Protein AF-A0A955TC88-F1 (afdb_monomer_lite)

Secondary structure (DSSP, 8-state):
-HHHHHHHHHHHHHHHHHHHH-GGGGGGHHHHHHHHHHHHTTS-HHHHHHHHHHHIIIIIHHHHHHHHHTTT--SS-TTHHHHHHHHH-SS--S-PPP----SS-GGGTT-HHHHHHHHHHHHHHHHHHHH-HHHHHHHHHHHHHHHTS---EETTEEPP--THHHHHHHHHHHHHHHHHHHHHHHHHHHHHH--GGGTTSHHHHHHHHHHHHHHHHHHH--S-HHHHHHHHHHHHHHHHHTTTTTHHHHTT--

Foldseek 3Di:
DVVLLVVLLVLLQVLLVLCQVDVLCVVVSVVVLVLVCVVCVPPPVSSPVSNCVNNCVRLVVVQVCCCVVQVHDRHPFLCLLVFLLVLAPPPRPVDDPPPPDDPDDPVVRRHPVSNVVSVVSNVVSVVCCVVPVPVRVVSLVVLLVCLLQDQCFDPNHHPPPDPVVVVVSVVSNVLVVVLVVVVVVVVVVCVVVVDPVSCSPPLNVLSVSLVVLSSCDSRSGDRCSVVSSVSSVVSSVVNVVVPVVPPVVVVVPD

Sequence (254 aa):
SRWRVAMGSLTGFLLAFLELLRPFVLPLLPLLLLYTIFQWRHLPRRALISFGFVFLLLSGGWHLKVFALHQGQVLWSNYTGFNLSRAWLPEADRTLPPIKKPDGLWNRANNRETYSKSLELREQVVEEVLSQPTRSIQRALQRIRLFASPQVTAYFKPAPDHWIVPVYVFAVRLLLFMMLARIVFLIPRFWKCKRFKIFLGEKSFLLILTSILFLVLAVGEAREEFRLILTVLPLFIALIEFDQVGWNRWNRKT

Structure (mmCIF, N/CA/C/O backbone):
data_AF-A0A955TC88-F1
#
_entry.id   AF-A0A955TC88-F1
#
loop_
_atom_site.group_PDB
_atom_site.id
_atom_site.type_symbol
_atom_site.label_atom_id
_atom_site.label_alt_id
_atom_site.label_comp_id
_atom_site.label_asym_id
_atom_site.label_entity_id
_atom_site.label_seq_id
_atom_site.pdbx_PDB_ins_code
_atom_site.Cartn_x
_atom_site.Cartn_y
_atom_site.Cartn_z
_atom_site.occupancy
_atom_site.B_iso_or_equiv
_atom_site.auth_seq_id
_atom_site.auth_comp_id
_atom_site.auth_asym_id
_atom_site.auth_atom_id
_atom_site.pdbx_PDB_model_num
ATOM 1 N N . SER A 1 1 ? -25.442 -5.895 21.546 1.00 84.56 1 SER A N 1
ATOM 2 C CA . SER A 1 1 ? -26.527 -5.227 20.802 1.00 84.56 1 SER A CA 1
ATOM 3 C C . SER A 1 1 ? -26.426 -5.578 19.323 1.00 84.56 1 SER A C 1
ATOM 5 O O . SER A 1 1 ? -25.319 -5.841 18.857 1.00 84.56 1 SER A O 1
ATOM 7 N N . ARG A 1 2 ? -27.553 -5.587 18.591 1.00 93.31 2 ARG A N 1
ATOM 8 C CA . ARG A 1 2 ? -27.593 -5.808 17.127 1.00 93.31 2 ARG A CA 1
ATOM 9 C C . ARG A 1 2 ? -26.695 -4.819 16.371 1.00 93.31 2 ARG A C 1
ATOM 11 O O . ARG A 1 2 ? -25.961 -5.221 15.480 1.00 93.31 2 ARG A O 1
ATOM 18 N N . TRP A 1 3 ? -26.648 -3.570 16.837 1.00 94.75 3 TRP A N 1
ATOM 19 C CA . TRP A 1 3 ? -25.776 -2.523 16.298 1.00 94.75 3 TRP A CA 1
ATOM 20 C C . TRP A 1 3 ? -24.290 -2.909 16.246 1.00 94.75 3 TRP A C 1
ATOM 22 O O . TRP A 1 3 ? -23.645 -2.737 15.222 1.00 94.75 3 TRP A O 1
ATOM 32 N N . ARG A 1 4 ? -23.738 -3.502 17.316 1.00 92.56 4 ARG A N 1
ATOM 33 C CA . ARG A 1 4 ? -22.318 -3.909 17.336 1.00 92.56 4 ARG A CA 1
ATOM 34 C C . ARG A 1 4 ? -22.003 -5.002 16.310 1.00 92.56 4 ARG A C 1
ATOM 36 O O . ARG A 1 4 ? -20.900 -5.036 15.785 1.00 92.56 4 ARG A O 1
ATOM 43 N N . VAL A 1 5 ? -22.960 -5.888 16.038 1.00 94.62 5 VAL A N 1
ATOM 44 C CA . VAL A 1 5 ? -22.818 -6.929 15.009 1.00 94.62 5 VAL A CA 1
ATOM 45 C C . VAL A 1 5 ? -22.833 -6.298 13.618 1.00 94.62 5 VAL A C 1
ATOM 47 O O . VAL A 1 5 ? -21.942 -6.584 12.827 1.00 94.62 5 VAL A O 1
ATOM 50 N N . ALA A 1 6 ? -23.770 -5.377 13.362 1.00 96.00 6 ALA A N 1
ATOM 51 C CA . ALA A 1 6 ? -23.831 -4.621 12.109 1.00 96.00 6 ALA A CA 1
ATOM 52 C C . ALA A 1 6 ? -22.543 -3.821 11.852 1.00 96.00 6 ALA A C 1
ATOM 54 O O . ALA A 1 6 ? -21.997 -3.878 10.753 1.00 96.00 6 ALA A O 1
ATOM 55 N N . MET A 1 7 ? -22.004 -3.161 12.883 1.00 94.19 7 MET A N 1
ATOM 56 C CA . MET A 1 7 ? -20.702 -2.496 12.801 1.00 94.19 7 MET A CA 1
ATOM 57 C C . MET A 1 7 ? -19.585 -3.479 12.450 1.00 94.19 7 MET A C 1
ATOM 59 O O . MET A 1 7 ? -18.742 -3.148 11.629 1.00 94.19 7 MET A O 1
ATOM 63 N N . GLY A 1 8 ? -19.583 -4.689 13.023 1.00 94.75 8 GLY A N 1
ATOM 64 C CA . GLY A 1 8 ? -18.612 -5.730 12.669 1.00 94.75 8 GLY A CA 1
ATOM 65 C C . GLY A 1 8 ? -18.661 -6.099 11.198 1.00 94.75 8 GLY A C 1
ATOM 66 O O . GLY A 1 8 ? -17.629 -6.072 10.531 1.00 94.75 8 GLY A O 1
ATOM 67 N N . SER A 1 9 ? -19.859 -6.354 10.674 1.00 97.00 9 SER A N 1
ATOM 68 C CA . SER A 1 9 ? -20.051 -6.606 9.243 1.00 97.00 9 SER A CA 1
ATOM 69 C C . SER A 1 9 ? -19.562 -5.445 8.381 1.00 97.00 9 SER A C 1
ATOM 71 O O . SER A 1 9 ? -18.847 -5.676 7.411 1.00 97.00 9 SER A O 1
ATOM 73 N N . LEU A 1 10 ? -19.902 -4.204 8.744 1.00 96.56 10 LEU A N 1
ATOM 74 C CA . LEU A 1 10 ? -19.480 -3.015 8.005 1.00 96.56 10 LEU A CA 1
ATOM 75 C C . LEU A 1 10 ? -17.956 -2.855 8.016 1.00 96.56 10 LEU A C 1
ATOM 77 O O . LEU A 1 10 ? -17.363 -2.620 6.971 1.00 96.56 10 LEU A O 1
ATOM 81 N N . THR A 1 11 ? -17.300 -3.024 9.166 1.00 94.06 11 THR A N 1
ATOM 82 C CA . THR A 1 11 ? -15.835 -2.970 9.261 1.00 94.06 11 THR A CA 1
ATOM 83 C C . THR A 1 11 ? -15.178 -4.077 8.434 1.00 94.06 11 THR A C 1
ATOM 85 O O . THR A 1 11 ? -14.191 -3.812 7.752 1.00 94.06 11 THR A O 1
ATOM 88 N N . GLY A 1 12 ? -15.737 -5.292 8.439 1.00 95.94 12 GLY A N 1
ATOM 89 C CA . GLY A 1 12 ? -15.239 -6.408 7.628 1.00 95.94 12 GLY A CA 1
ATOM 90 C C . GLY A 1 12 ? -15.379 -6.132 6.132 1.00 95.94 12 GLY A C 1
ATOM 91 O O . GLY A 1 12 ? -14.431 -6.337 5.377 1.00 95.94 12 GLY A O 1
ATOM 92 N N . PHE A 1 13 ? -16.527 -5.584 5.725 1.00 96.81 13 PHE A N 1
ATOM 93 C CA . PHE A 1 13 ? -16.783 -5.136 4.359 1.00 96.81 13 PHE A CA 1
ATOM 94 C C . PHE A 1 13 ? -15.801 -4.044 3.928 1.00 96.81 13 PHE A C 1
ATOM 96 O O . PHE A 1 13 ? -15.167 -4.178 2.889 1.00 96.81 13 PHE A O 1
ATOM 103 N N . LEU A 1 14 ? -15.635 -2.988 4.731 1.00 93.81 14 LEU A N 1
ATOM 104 C CA . LEU A 1 14 ? -14.746 -1.869 4.412 1.00 93.81 14 LEU A CA 1
ATOM 105 C C . LEU A 1 14 ? -13.282 -2.306 4.317 1.00 93.81 14 LEU A C 1
ATOM 107 O O . LEU A 1 14 ? -12.577 -1.844 3.426 1.00 93.81 14 LEU A O 1
ATOM 111 N N . LEU A 1 15 ? -12.828 -3.204 5.197 1.00 93.06 15 LEU A N 1
ATOM 112 C CA . LEU A 1 15 ? -11.466 -3.731 5.139 1.00 93.06 15 LEU A CA 1
ATOM 113 C C . LEU A 1 15 ? -11.247 -4.602 3.895 1.00 93.06 15 LEU A C 1
ATOM 115 O O . LEU A 1 15 ? -10.236 -4.432 3.218 1.00 93.06 15 LEU A O 1
ATOM 119 N N . ALA A 1 16 ? -12.194 -5.488 3.568 1.00 94.62 16 ALA A N 1
ATOM 120 C CA . ALA A 1 16 ? -12.131 -6.281 2.341 1.00 94.62 16 ALA A CA 1
ATOM 121 C C . ALA A 1 16 ? -12.166 -5.382 1.098 1.00 94.62 16 ALA A C 1
ATOM 123 O O . ALA A 1 16 ? -11.383 -5.566 0.178 1.00 94.62 16 ALA A O 1
ATOM 124 N N . PHE A 1 17 ? -13.025 -4.364 1.084 1.00 92.94 17 PHE A N 1
ATOM 125 C CA . PHE A 1 17 ? -13.115 -3.419 -0.023 1.00 92.94 17 PHE A CA 1
ATOM 126 C C . PHE A 1 17 ? -11.825 -2.607 -0.188 1.00 92.94 17 PHE A C 1
ATOM 128 O O . PHE A 1 17 ? -11.329 -2.466 -1.302 1.00 92.94 17 PHE A O 1
ATOM 135 N N . LEU A 1 18 ? -11.239 -2.121 0.911 1.00 88.38 18 LEU A N 1
ATOM 136 C CA . LEU A 1 18 ? -9.955 -1.420 0.898 1.00 88.38 18 LEU A CA 1
ATOM 137 C C . LEU A 1 18 ? -8.834 -2.297 0.322 1.00 88.38 18 LEU A C 1
ATOM 139 O O . LEU A 1 18 ? -8.043 -1.815 -0.487 1.00 88.38 18 LEU A O 1
ATOM 143 N N . GLU A 1 19 ? -8.780 -3.566 0.728 1.00 90.69 19 GLU A N 1
ATOM 144 C CA . GLU A 1 19 ? -7.811 -4.541 0.223 1.00 90.69 19 GLU A CA 1
ATOM 145 C C . GLU A 1 19 ? -8.004 -4.801 -1.277 1.00 90.69 19 GLU A C 1
ATOM 147 O O . GLU A 1 19 ? -7.084 -4.592 -2.067 1.00 90.69 19 GLU A O 1
ATOM 152 N N . LEU A 1 20 ? -9.229 -5.123 -1.689 1.00 89.06 20 LEU A N 1
ATOM 153 C CA . LEU A 1 20 ? -9.555 -5.444 -3.076 1.00 89.06 20 LEU A CA 1
ATOM 154 C C . LEU A 1 20 ? -9.382 -4.257 -4.036 1.00 89.06 20 LEU A C 1
ATOM 156 O O . LEU A 1 20 ? -9.085 -4.455 -5.212 1.00 89.06 20 LEU A O 1
ATOM 160 N N . LEU A 1 21 ? -9.532 -3.016 -3.563 1.00 83.31 21 LEU A N 1
ATOM 161 C CA . LEU A 1 21 ? -9.301 -1.829 -4.389 1.00 83.31 21 LEU A CA 1
ATOM 162 C C . LEU A 1 21 ? -7.822 -1.617 -4.733 1.00 83.31 21 LEU A C 1
ATOM 164 O O . LEU A 1 21 ? -7.524 -0.991 -5.758 1.00 83.31 21 LEU A O 1
ATOM 168 N N . ARG A 1 22 ? -6.888 -2.058 -3.875 1.00 76.12 22 ARG A N 1
ATOM 169 C CA . ARG A 1 22 ? -5.456 -1.782 -4.042 1.00 76.12 22 ARG A CA 1
ATOM 170 C C . ARG A 1 22 ? -4.582 -2.950 -3.570 1.00 76.12 22 ARG A C 1
ATOM 172 O O . ARG A 1 22 ? -4.469 -3.173 -2.367 1.00 76.12 22 ARG A O 1
ATOM 179 N N . PRO A 1 23 ? -3.794 -3.573 -4.470 1.00 75.94 23 PRO A N 1
ATOM 180 C CA . PRO A 1 23 ? -2.948 -4.719 -4.121 1.00 75.94 23 PRO A CA 1
ATOM 181 C C . PRO A 1 23 ? -1.887 -4.411 -3.048 1.00 75.94 23 PRO A C 1
ATOM 183 O O . PRO A 1 23 ? -1.407 -5.316 -2.375 1.00 75.94 23 PRO A O 1
ATOM 186 N N . PHE A 1 24 ? -1.537 -3.137 -2.841 1.00 78.38 24 PHE A N 1
ATOM 187 C CA . PHE A 1 24 ? -0.568 -2.696 -1.828 1.00 78.38 24 PHE A CA 1
ATOM 188 C C . PHE A 1 24 ? -1.091 -2.749 -0.387 1.00 78.38 24 PHE A C 1
ATOM 190 O O . PHE A 1 24 ? -0.309 -2.612 0.551 1.00 78.38 24 PHE A O 1
ATOM 197 N N . VAL A 1 25 ? -2.399 -2.933 -0.192 1.00 84.25 25 VAL A N 1
ATOM 198 C CA . VAL A 1 25 ? -2.989 -3.124 1.140 1.00 84.25 25 VAL A CA 1
ATOM 199 C C . VAL A 1 25 ? -2.776 -4.558 1.622 1.00 84.25 25 VAL A C 1
ATOM 201 O O . VAL A 1 25 ? -2.684 -4.780 2.827 1.00 84.25 25 VAL A O 1
ATOM 204 N N . LEU A 1 26 ? -2.611 -5.522 0.708 1.00 87.25 26 LEU A N 1
ATOM 205 C CA . LEU A 1 26 ? -2.450 -6.932 1.058 1.00 87.25 26 LEU A CA 1
ATOM 206 C C . LEU A 1 26 ? -1.256 -7.186 2.008 1.00 87.25 26 LEU A C 1
ATOM 208 O O . LEU A 1 26 ? -1.460 -7.849 3.025 1.00 87.25 26 LEU A O 1
ATOM 212 N N . PRO A 1 27 ? -0.048 -6.613 1.802 1.00 85.38 27 PRO A N 1
ATOM 213 C CA . PRO A 1 27 ? 1.047 -6.730 2.773 1.00 85.38 27 PRO A CA 1
ATOM 214 C C . PRO A 1 27 ? 0.755 -6.097 4.145 1.00 85.38 27 PRO A C 1
ATOM 216 O O . PRO A 1 27 ? 1.351 -6.491 5.144 1.00 85.38 27 PRO A O 1
ATOM 219 N N . LEU A 1 28 ? -0.151 -5.116 4.212 1.00 88.19 28 LEU A N 1
ATOM 220 C CA . LEU A 1 28 ? -0.543 -4.439 5.457 1.00 88.19 28 LEU A CA 1
ATOM 221 C C . LEU A 1 28 ? -1.691 -5.149 6.177 1.00 88.19 28 LEU A C 1
ATOM 223 O O . LEU A 1 28 ? -1.941 -4.886 7.356 1.00 88.19 28 LEU A O 1
ATOM 227 N N . LEU A 1 29 ? -2.380 -6.057 5.488 1.00 91.62 29 LEU A N 1
ATOM 228 C CA . LEU A 1 29 ? -3.560 -6.738 5.988 1.00 91.62 29 LEU A CA 1
ATOM 229 C C . LEU A 1 29 ? -3.327 -7.457 7.330 1.00 91.62 29 LEU A C 1
ATOM 231 O O . LEU A 1 29 ? -4.167 -7.282 8.214 1.00 91.62 29 LEU A O 1
ATOM 235 N N . PRO A 1 30 ? -2.210 -8.179 7.574 1.00 91.56 30 PRO A N 1
ATOM 236 C CA . PRO A 1 30 ? -1.975 -8.803 8.877 1.00 91.56 30 PRO A CA 1
ATOM 237 C C . PRO A 1 30 ? -1.969 -7.788 10.026 1.00 91.56 30 PRO A C 1
ATOM 239 O O . PRO A 1 30 ? -2.570 -8.027 11.072 1.00 91.56 30 PRO A O 1
ATOM 242 N N . LEU A 1 31 ? -1.353 -6.619 9.821 1.00 90.06 31 LEU A N 1
ATOM 243 C CA . LEU A 1 31 ? -1.309 -5.554 10.824 1.00 90.06 31 LEU A CA 1
ATOM 244 C C . LEU A 1 31 ? -2.697 -4.946 11.055 1.00 90.06 31 LEU A C 1
ATOM 246 O O . LEU A 1 31 ? -3.082 -4.725 12.202 1.00 90.06 31 LEU A O 1
ATOM 250 N N . LEU A 1 32 ? -3.466 -4.717 9.986 1.00 91.75 32 LEU A N 1
ATOM 251 C CA . LEU A 1 32 ? -4.836 -4.199 10.061 1.00 91.75 32 LEU A CA 1
ATOM 252 C C . LEU A 1 32 ? -5.782 -5.166 10.781 1.00 91.75 32 LEU A C 1
ATOM 254 O O . LEU A 1 32 ? -6.576 -4.741 11.624 1.00 91.75 32 LEU A O 1
ATOM 258 N N . LEU A 1 33 ? -5.672 -6.465 10.492 1.00 93.31 33 LEU A N 1
ATOM 259 C CA . LEU A 1 33 ? -6.449 -7.514 11.149 1.00 93.31 33 LEU A CA 1
ATOM 260 C C . LEU A 1 33 ? -6.103 -7.601 12.636 1.00 93.31 33 LEU A C 1
ATOM 262 O O . LEU A 1 33 ? -7.004 -7.531 13.473 1.00 93.31 33 LEU A O 1
ATOM 266 N N . LEU A 1 34 ? -4.813 -7.687 12.979 1.00 91.69 34 LEU A N 1
ATOM 267 C CA . LEU A 1 34 ? -4.361 -7.742 14.372 1.00 91.69 34 LEU A CA 1
ATOM 268 C C . LEU A 1 34 ? -4.796 -6.505 15.156 1.00 91.69 34 LEU A C 1
ATOM 270 O O . LEU A 1 34 ? -5.289 -6.629 16.277 1.00 91.69 34 LEU A O 1
ATOM 274 N N . TYR A 1 35 ? -4.663 -5.321 14.559 1.00 90.19 35 TYR A N 1
ATOM 275 C CA . TYR A 1 35 ? -5.111 -4.079 15.169 1.00 90.19 35 TYR A CA 1
ATOM 276 C C . TYR A 1 35 ? -6.625 -4.073 15.401 1.00 90.19 35 TYR A C 1
ATOM 278 O O . TYR A 1 35 ? -7.072 -3.776 16.509 1.00 90.19 35 TYR A O 1
ATOM 286 N N . THR A 1 36 ? -7.414 -4.468 14.398 1.00 91.12 36 THR A N 1
ATOM 287 C CA . THR A 1 36 ? -8.878 -4.531 14.511 1.00 91.12 36 THR A CA 1
ATOM 288 C C . THR A 1 36 ? -9.295 -5.501 15.613 1.00 91.12 36 THR A C 1
ATOM 290 O O . THR A 1 36 ? -10.059 -5.126 16.500 1.00 91.12 36 THR A O 1
ATOM 293 N N . ILE A 1 37 ? -8.734 -6.715 15.625 1.00 92.06 37 ILE A N 1
ATOM 294 C CA . ILE A 1 37 ? -9.001 -7.730 16.655 1.00 92.06 37 ILE A CA 1
ATOM 295 C C . ILE A 1 37 ? -8.613 -7.207 18.042 1.00 92.06 37 ILE A C 1
ATOM 297 O O . ILE A 1 37 ? -9.386 -7.347 18.990 1.00 92.06 37 ILE A O 1
ATOM 301 N N . PHE A 1 38 ? -7.447 -6.569 18.170 1.00 90.50 38 PHE A N 1
ATOM 302 C CA . PHE A 1 38 ? -6.982 -6.005 19.434 1.00 90.50 38 PHE A CA 1
ATOM 303 C C . PHE A 1 38 ? -7.917 -4.909 19.957 1.00 90.50 38 PHE A C 1
ATOM 305 O O . PHE A 1 38 ? -8.299 -4.949 21.127 1.00 90.50 38 PHE A O 1
ATOM 312 N N . GLN A 1 39 ? -8.334 -3.966 19.106 1.00 88.38 39 GLN A N 1
ATOM 313 C CA . GLN A 1 39 ? -9.269 -2.905 19.500 1.00 88.38 39 GLN A CA 1
ATOM 314 C C . GLN A 1 39 ? -10.649 -3.465 19.860 1.00 88.38 39 GLN A C 1
ATOM 316 O O . GLN A 1 39 ? -11.318 -2.984 20.775 1.00 88.38 39 GLN A O 1
ATOM 321 N N . TRP A 1 40 ? -11.069 -4.525 19.175 1.00 90.88 40 TRP A N 1
ATOM 322 C CA . TRP A 1 40 ? -12.400 -5.103 19.323 1.00 90.88 40 TRP A CA 1
ATOM 323 C C . TRP A 1 40 ? -12.465 -6.244 20.340 1.00 90.88 40 TRP A C 1
ATOM 325 O O . TRP A 1 40 ? -13.539 -6.804 20.556 1.00 90.88 40 TRP A O 1
ATOM 335 N N . ARG A 1 41 ? -11.366 -6.560 21.036 1.00 89.38 41 ARG A N 1
ATOM 336 C CA . ARG A 1 41 ? -11.298 -7.661 22.016 1.00 89.38 41 ARG A CA 1
ATOM 337 C C . ARG A 1 41 ? -12.306 -7.547 23.168 1.00 89.38 41 ARG A C 1
ATOM 339 O O . ARG A 1 41 ? -12.631 -8.545 23.799 1.00 89.38 41 ARG A O 1
ATOM 346 N N . HIS A 1 42 ? -12.789 -6.335 23.451 1.00 90.69 42 HIS A N 1
ATOM 347 C CA . HIS A 1 42 ? -13.785 -6.056 24.494 1.00 90.69 42 HIS A CA 1
ATOM 348 C C . HIS A 1 42 ? -15.234 -6.070 23.974 1.00 90.69 42 HIS A C 1
ATOM 350 O O . HIS A 1 42 ? -16.182 -5.919 24.749 1.00 90.69 42 HIS A O 1
ATOM 356 N N . LEU A 1 43 ? -15.433 -6.210 22.662 1.00 91.81 43 LEU A N 1
ATOM 357 C CA . LEU A 1 43 ? -16.756 -6.283 22.057 1.00 91.81 43 LEU A CA 1
ATOM 358 C C . LEU A 1 43 ? -17.327 -7.707 22.149 1.00 91.81 43 LEU A C 1
ATOM 360 O O . LEU A 1 43 ? -16.595 -8.675 22.352 1.00 91.81 43 LEU A O 1
ATOM 364 N N . PRO A 1 44 ? -18.655 -7.872 21.999 1.00 93.38 44 PRO A N 1
ATOM 365 C CA . PRO A 1 44 ? -19.268 -9.193 22.006 1.00 93.38 44 PRO A CA 1
ATOM 366 C C . PRO A 1 44 ? -18.678 -10.072 20.900 1.00 93.38 44 PRO A C 1
ATOM 368 O O . PRO A 1 44 ? -18.574 -9.620 19.760 1.00 93.38 44 PRO A O 1
ATOM 371 N N . ARG A 1 45 ? -18.399 -11.351 21.196 1.00 95.25 45 ARG A N 1
ATOM 372 C CA . ARG A 1 45 ? -17.846 -12.323 20.226 1.00 95.25 45 ARG A CA 1
ATOM 373 C C . ARG A 1 45 ? -18.600 -12.346 18.894 1.00 95.25 45 ARG A C 1
ATOM 375 O O . ARG A 1 45 ? -17.981 -12.442 17.845 1.00 95.25 45 ARG A O 1
ATOM 382 N N . ARG A 1 46 ? -19.928 -12.175 18.922 1.00 96.19 46 ARG A N 1
ATOM 383 C CA . ARG A 1 46 ? -20.769 -12.101 17.713 1.00 96.19 46 ARG A CA 1
ATOM 384 C C . ARG A 1 46 ? -20.344 -10.989 16.745 1.00 96.19 46 ARG A C 1
ATOM 386 O O . ARG A 1 46 ? -20.441 -11.189 15.546 1.00 96.19 46 ARG A O 1
ATOM 393 N N . ALA A 1 47 ? -19.869 -9.844 17.241 1.00 95.38 47 ALA A N 1
ATOM 394 C CA . ALA A 1 47 ? -19.387 -8.754 16.392 1.00 95.38 47 ALA A CA 1
ATOM 395 C C . ALA A 1 47 ? -18.068 -9.115 15.693 1.00 95.38 47 ALA A C 1
ATOM 397 O O . ALA A 1 47 ? -17.939 -8.887 14.496 1.00 95.38 47 ALA A O 1
ATOM 398 N N . LEU A 1 48 ? -17.133 -9.741 16.420 1.00 95.44 48 LEU A N 1
ATOM 399 C CA . LEU A 1 48 ? -15.875 -10.252 15.860 1.00 95.44 48 LEU A CA 1
ATOM 400 C C . LEU A 1 48 ? -16.115 -11.364 14.829 1.00 95.44 48 LEU A C 1
ATOM 402 O O . LEU A 1 48 ? -15.486 -11.362 13.777 1.00 95.44 48 LEU A O 1
ATOM 406 N N . ILE A 1 49 ? -17.052 -12.278 15.104 1.00 96.31 49 ILE A N 1
ATOM 407 C CA . ILE A 1 49 ? -17.452 -13.330 14.158 1.00 96.31 49 ILE A CA 1
ATOM 408 C C . ILE A 1 49 ? -18.056 -12.705 12.898 1.00 96.31 49 ILE A C 1
ATOM 410 O O . ILE A 1 49 ? -17.675 -13.088 11.802 1.00 96.31 49 ILE A O 1
ATOM 414 N N . SER A 1 50 ? -18.947 -11.718 13.039 1.00 97.12 50 SER A N 1
ATOM 415 C CA . SER A 1 50 ? -19.549 -11.011 11.899 1.00 97.12 50 SER A CA 1
ATOM 416 C C . SER A 1 50 ? -18.500 -10.306 11.038 1.00 97.12 50 SER A C 1
ATOM 418 O O . SER A 1 50 ? -18.522 -10.424 9.816 1.00 97.12 50 SER A O 1
ATOM 420 N N . PHE A 1 51 ? -17.551 -9.621 11.683 1.00 96.81 51 PHE A N 1
ATOM 421 C CA . PHE A 1 51 ? -16.393 -9.011 11.031 1.00 96.81 51 PHE A CA 1
ATOM 422 C C . PHE A 1 51 ? -15.579 -10.039 10.241 1.00 96.81 51 PHE A C 1
ATOM 424 O O . PHE A 1 51 ? -15.378 -9.867 9.040 1.00 96.81 51 PHE A O 1
ATOM 431 N N . GLY A 1 52 ? -15.156 -11.121 10.902 1.00 96.62 52 GLY A N 1
ATOM 432 C CA . GLY A 1 52 ? -14.347 -12.166 10.284 1.00 96.62 52 GLY A CA 1
ATOM 433 C C . GLY A 1 52 ? -15.081 -12.864 9.143 1.00 96.62 52 GLY A C 1
ATOM 434 O O . GLY A 1 52 ? -14.497 -13.071 8.088 1.00 96.62 52 GLY A O 1
ATOM 435 N N . PHE A 1 53 ? -16.370 -13.159 9.315 1.00 97.75 53 PHE A N 1
ATOM 436 C CA . PHE A 1 53 ? -17.199 -13.789 8.291 1.00 97.75 53 PHE A CA 1
ATOM 437 C C . PHE A 1 53 ? -17.294 -12.932 7.026 1.00 97.75 53 PHE A C 1
ATOM 439 O O . PHE A 1 53 ? -16.984 -13.424 5.946 1.00 97.75 53 PHE A O 1
ATOM 446 N N . VAL A 1 54 ? -17.661 -11.649 7.145 1.00 97.75 54 VAL A N 1
ATOM 447 C CA . VAL A 1 54 ? -17.772 -10.760 5.976 1.00 97.75 54 VAL A CA 1
ATOM 448 C C . VAL A 1 54 ? -16.413 -10.558 5.306 1.00 97.75 54 VAL A C 1
ATOM 450 O O . VAL A 1 54 ? -16.321 -10.628 4.082 1.00 97.75 54 VAL A O 1
ATOM 453 N N . PHE A 1 55 ? -15.355 -10.354 6.094 1.00 97.38 55 PHE A N 1
ATOM 454 C CA . PHE A 1 55 ? -14.006 -10.186 5.561 1.00 97.38 55 PHE A CA 1
ATOM 455 C C . PHE A 1 55 ? -13.531 -11.430 4.789 1.00 97.38 55 PHE A C 1
ATOM 457 O O . PHE A 1 55 ? -13.105 -11.319 3.639 1.00 97.38 55 PHE A O 1
ATOM 464 N N . LEU A 1 56 ? -13.648 -12.620 5.390 1.00 97.12 56 LEU A N 1
ATOM 465 C CA . LEU A 1 56 ? -13.231 -13.884 4.776 1.00 97.12 56 LEU A CA 1
ATOM 466 C C . LEU A 1 56 ? -14.083 -14.245 3.557 1.00 97.12 56 LEU A C 1
ATOM 468 O O . LEU A 1 56 ? -13.545 -14.749 2.576 1.00 97.12 56 LEU A O 1
ATOM 472 N N . LEU A 1 57 ? -15.389 -13.970 3.591 1.00 97.69 57 LEU A N 1
ATOM 473 C CA . LEU A 1 57 ? -16.273 -14.220 2.455 1.00 97.69 57 LEU A CA 1
ATOM 474 C C . LEU A 1 57 ? -15.859 -13.392 1.233 1.00 97.69 57 LEU A C 1
ATOM 476 O O . LEU A 1 57 ? -15.789 -13.925 0.130 1.00 97.69 57 LEU A O 1
ATOM 480 N N . LEU A 1 58 ? -15.578 -12.101 1.431 1.00 96.38 58 LEU A N 1
ATOM 481 C CA . LEU A 1 58 ? -15.275 -11.179 0.338 1.00 96.38 58 LEU A CA 1
ATOM 482 C C . LEU A 1 58 ? -13.812 -11.264 -0.104 1.00 96.38 58 LEU A C 1
ATOM 484 O O . LEU A 1 58 ? -13.544 -11.631 -1.245 1.00 96.38 58 LEU A O 1
ATOM 488 N N . SER A 1 59 ? -12.869 -10.955 0.789 1.00 95.12 59 SER A N 1
ATOM 489 C CA . SER A 1 59 ? -11.436 -10.965 0.467 1.00 95.12 59 SER A CA 1
ATOM 490 C C . SER A 1 59 ? -10.939 -12.402 0.297 1.00 95.12 59 SER A C 1
ATOM 492 O O . SER A 1 59 ? -10.390 -12.754 -0.745 1.00 95.12 59 SER A O 1
ATOM 494 N N . GLY A 1 60 ? -11.229 -13.282 1.261 1.00 94.69 60 GLY A N 1
ATOM 495 C CA . GLY A 1 60 ? -10.827 -14.691 1.187 1.00 94.69 60 GLY A CA 1
ATOM 496 C C . GLY A 1 60 ? -11.465 -15.432 0.009 1.00 94.69 60 GLY A C 1
ATOM 497 O O . GLY A 1 60 ? -10.761 -16.121 -0.723 1.00 94.69 60 GLY A O 1
ATOM 498 N N . GLY A 1 61 ? -12.766 -15.243 -0.233 1.00 95.50 61 GLY A N 1
ATOM 499 C CA . GLY A 1 61 ? -13.457 -15.827 -1.386 1.00 95.50 61 GLY A CA 1
ATOM 500 C C . GLY A 1 61 ? -12.897 -15.337 -2.723 1.00 95.50 61 GLY A C 1
ATOM 501 O O . GLY A 1 61 ? -12.700 -16.137 -3.640 1.00 95.50 61 GLY A O 1
ATOM 502 N N . TRP A 1 62 ? -12.568 -14.046 -2.827 1.00 92.62 62 TRP A N 1
ATOM 503 C CA . TRP A 1 62 ? -11.923 -13.502 -4.018 1.00 92.62 62 TRP A CA 1
ATOM 504 C C . TRP A 1 62 ? -10.523 -14.081 -4.236 1.00 92.62 62 TRP A C 1
ATOM 506 O O . TRP A 1 62 ? -10.246 -14.591 -5.319 1.00 92.62 62 TRP A O 1
ATOM 516 N N . HIS A 1 63 ? -9.653 -14.065 -3.223 1.00 92.06 63 HIS A N 1
ATOM 517 C CA . HIS A 1 63 ? -8.308 -14.628 -3.352 1.00 92.06 63 HIS A CA 1
ATOM 518 C C . HIS A 1 63 ? -8.331 -16.131 -3.610 1.00 92.06 63 HIS A C 1
ATOM 520 O O . HIS A 1 63 ? -7.535 -16.603 -4.412 1.00 92.06 63 HIS A O 1
ATOM 526 N N . LEU A 1 64 ? -9.261 -16.879 -3.009 1.00 93.56 64 LEU A N 1
ATOM 527 C CA . LEU A 1 64 ? -9.440 -18.302 -3.293 1.00 93.56 64 LEU A CA 1
ATOM 528 C C . LEU A 1 64 ? -9.845 -18.526 -4.753 1.00 93.56 64 LEU A C 1
ATOM 530 O O . LEU A 1 64 ? -9.281 -19.392 -5.417 1.00 93.56 64 LEU A O 1
ATOM 534 N N . LYS A 1 65 ? -10.779 -17.719 -5.273 1.00 91.19 65 LYS A N 1
ATOM 535 C CA . LYS A 1 65 ? -11.155 -17.744 -6.691 1.00 91.19 65 LYS A CA 1
ATOM 536 C C . LYS A 1 65 ? -9.948 -17.448 -7.580 1.00 91.19 65 LYS A C 1
ATOM 538 O O . LYS A 1 65 ? -9.724 -18.182 -8.536 1.00 91.19 65 LYS A O 1
ATOM 543 N N . VAL A 1 66 ? -9.187 -16.389 -7.295 1.00 87.06 66 VAL A N 1
ATOM 544 C CA . VAL A 1 66 ? -8.010 -16.025 -8.100 1.00 87.06 66 VAL A CA 1
ATOM 545 C C . VAL A 1 66 ? -6.967 -17.138 -8.042 1.00 87.06 66 VAL A C 1
ATOM 547 O O . VAL A 1 66 ? -6.480 -17.565 -9.082 1.00 87.06 66 VAL A O 1
ATOM 550 N N . PHE A 1 67 ? -6.701 -17.680 -6.858 1.00 88.62 67 PHE A N 1
ATOM 551 C CA . PHE A 1 67 ? -5.761 -18.774 -6.664 1.00 88.62 67 PHE A CA 1
ATOM 552 C C . PHE A 1 67 ? -6.169 -20.017 -7.464 1.00 88.62 67 PHE A C 1
ATOM 554 O O . PHE A 1 67 ? -5.351 -20.584 -8.187 1.00 88.62 67 PHE A O 1
ATOM 561 N N . ALA A 1 68 ? -7.444 -20.407 -7.391 1.00 89.75 68 ALA A N 1
ATOM 562 C CA . ALA A 1 68 ? -7.966 -21.579 -8.085 1.00 89.75 68 ALA A CA 1
ATOM 563 C C . ALA A 1 68 ? -8.025 -21.397 -9.612 1.00 89.75 68 ALA A C 1
ATOM 565 O O . ALA A 1 68 ? -7.688 -22.317 -10.353 1.00 89.75 68 ALA A O 1
ATOM 566 N N . LEU A 1 69 ? -8.441 -20.221 -10.095 1.00 85.31 69 LEU A N 1
ATOM 567 C CA . LEU A 1 69 ? -8.665 -19.971 -11.526 1.00 85.31 69 LEU A CA 1
ATOM 568 C C . LEU A 1 69 ? -7.430 -19.439 -12.267 1.00 85.31 69 LEU A C 1
ATOM 570 O O . LEU A 1 69 ? -7.378 -19.519 -13.493 1.00 85.31 69 LEU A O 1
ATOM 574 N N . HIS A 1 70 ? -6.434 -18.911 -11.551 1.00 79.56 70 HIS A N 1
ATOM 575 C CA . HIS A 1 70 ? -5.241 -18.281 -12.126 1.00 79.56 70 HIS A CA 1
ATOM 576 C C . HIS A 1 70 ? -3.939 -18.891 -11.582 1.00 79.56 70 HIS A C 1
ATOM 578 O O . HIS A 1 70 ? -2.972 -18.184 -11.318 1.00 79.56 70 HIS A O 1
ATOM 584 N N . GLN A 1 71 ? -3.899 -20.222 -11.449 1.00 77.94 71 GLN A N 1
ATOM 585 C CA . GLN A 1 71 ? -2.666 -20.998 -11.217 1.00 77.94 71 GLN A CA 1
ATOM 586 C C . GLN A 1 71 ? -1.881 -20.578 -9.961 1.00 77.94 71 GLN A C 1
ATOM 588 O O . GLN A 1 71 ? -0.661 -20.435 -9.990 1.00 77.94 71 GLN A O 1
ATOM 593 N N . GLY A 1 72 ? -2.578 -20.375 -8.844 1.00 77.88 72 GLY A N 1
ATOM 594 C CA . GLY A 1 72 ? -1.954 -20.014 -7.572 1.00 77.88 72 GLY A CA 1
ATOM 595 C C . GLY A 1 72 ? -1.675 -18.517 -7.399 1.00 77.88 72 GLY A C 1
ATOM 596 O O . GLY A 1 72 ? -1.037 -18.110 -6.427 1.00 77.88 72 GLY A O 1
ATOM 597 N N . GLN A 1 73 ? -2.152 -17.678 -8.320 1.00 80.62 73 GLN A N 1
ATOM 598 C CA . GLN A 1 73 ? -2.061 -16.227 -8.210 1.00 80.62 73 GLN A CA 1
ATOM 599 C C . GLN A 1 73 ? -2.850 -15.717 -6.990 1.00 80.62 73 GLN A C 1
ATOM 601 O O . GLN A 1 73 ? -3.981 -16.123 -6.739 1.00 80.62 73 GLN A O 1
ATOM 606 N N . VAL A 1 74 ? -2.252 -14.799 -6.227 1.00 81.75 74 VAL A N 1
ATOM 607 C CA . VAL A 1 74 ? -2.893 -14.182 -5.048 1.00 81.75 74 VAL A CA 1
ATOM 608 C C . VAL A 1 74 ? -3.341 -12.748 -5.342 1.00 81.75 74 VAL A C 1
ATOM 610 O O . VAL A 1 74 ? -4.360 -12.297 -4.832 1.00 81.75 74 VAL A O 1
ATOM 613 N N . LEU A 1 75 ? -2.605 -12.022 -6.183 1.00 82.75 75 LEU A N 1
ATOM 614 C CA . LEU A 1 75 ? -2.901 -10.630 -6.534 1.00 82.75 75 LEU A CA 1
ATOM 615 C C . LEU A 1 75 ? -3.856 -10.539 -7.726 1.00 82.75 75 LEU A C 1
ATOM 617 O O . LEU A 1 75 ? -4.007 -11.484 -8.483 1.00 82.75 75 LEU A O 1
ATOM 621 N N . TRP A 1 76 ? -4.472 -9.380 -7.946 1.00 77.44 76 TRP A N 1
ATOM 622 C CA . TRP A 1 76 ? -5.393 -9.177 -9.074 1.00 77.44 76 TRP A CA 1
ATOM 623 C C . TRP A 1 76 ? -4.731 -9.296 -10.453 1.00 77.44 76 TRP A C 1
ATOM 625 O O . TRP A 1 76 ? -5.404 -9.643 -11.424 1.00 77.44 76 TRP A O 1
ATOM 635 N N . SER A 1 77 ? -3.431 -8.999 -10.546 1.00 78.94 77 SER A N 1
ATOM 636 C CA . SER A 1 77 ? -2.683 -9.032 -11.801 1.00 78.94 77 SER A CA 1
ATOM 637 C C . SER A 1 77 ? -1.282 -9.622 -11.647 1.00 78.94 77 SER A C 1
ATOM 639 O O . SER A 1 77 ? -0.656 -9.495 -10.593 1.00 78.94 77 SER A O 1
ATOM 641 N N . ASN A 1 78 ? -0.759 -10.189 -12.735 1.00 80.31 78 ASN A N 1
ATOM 642 C CA . ASN A 1 78 ? 0.622 -10.672 -12.825 1.00 80.31 78 ASN A CA 1
ATOM 643 C C . ASN A 1 78 ? 1.624 -9.563 -13.185 1.00 80.31 78 ASN A C 1
ATOM 645 O O . ASN A 1 78 ? 2.695 -9.850 -13.697 1.00 80.31 78 ASN A O 1
ATOM 649 N N . TYR A 1 79 ? 1.301 -8.288 -12.937 1.00 83.00 79 TYR A N 1
ATOM 650 C CA . TYR A 1 79 ? 2.159 -7.157 -13.319 1.00 83.00 79 TYR A CA 1
ATOM 651 C C . TYR A 1 79 ? 3.016 -6.595 -12.181 1.00 83.00 79 TYR A C 1
ATOM 653 O O . TYR A 1 79 ? 3.784 -5.660 -12.394 1.00 83.00 79 TYR A O 1
ATOM 661 N N . THR A 1 80 ? 2.936 -7.163 -10.977 1.00 83.94 80 THR A N 1
ATOM 662 C CA . THR A 1 80 ? 3.671 -6.656 -9.807 1.00 83.94 80 THR A CA 1
ATOM 663 C C . THR A 1 80 ? 5.178 -6.573 -10.043 1.00 83.94 80 THR A C 1
ATOM 665 O O . THR A 1 80 ? 5.798 -5.594 -9.645 1.00 83.94 80 THR A O 1
ATOM 668 N N . GLY A 1 81 ? 5.775 -7.556 -10.720 1.00 85.62 81 GLY A N 1
ATOM 669 C CA . GLY A 1 81 ? 7.204 -7.546 -11.035 1.00 85.62 81 GLY A CA 1
ATOM 670 C C . GLY A 1 81 ? 7.597 -6.490 -12.053 1.00 85.62 81 GLY A C 1
ATOM 671 O O . GLY A 1 81 ? 8.643 -5.878 -11.901 1.00 85.62 81 GLY A O 1
ATOM 672 N N . PHE A 1 82 ? 6.734 -6.204 -13.026 1.00 85.56 82 PHE A N 1
ATOM 673 C CA . PHE A 1 82 ? 6.944 -5.108 -13.973 1.00 85.56 82 PHE A CA 1
ATOM 674 C C . PHE A 1 82 ? 6.845 -3.743 -13.292 1.00 85.56 82 PHE A C 1
ATOM 676 O O . PHE A 1 82 ? 7.630 -2.837 -13.550 1.00 85.56 82 PHE A O 1
ATOM 683 N N . ASN A 1 83 ? 5.879 -3.584 -12.394 1.00 84.19 83 ASN A N 1
ATOM 684 C CA . ASN A 1 83 ? 5.724 -2.369 -11.607 1.00 84.19 83 ASN A CA 1
ATOM 685 C C . ASN A 1 83 ? 6.952 -2.113 -10.729 1.00 84.19 83 ASN A C 1
ATOM 687 O O . ASN A 1 83 ? 7.511 -1.014 -10.741 1.00 84.19 83 ASN A O 1
ATOM 691 N N . LEU A 1 84 ? 7.417 -3.165 -10.053 1.00 87.75 84 LEU A N 1
ATOM 692 C CA . LEU A 1 84 ? 8.600 -3.119 -9.213 1.00 87.75 84 LEU A CA 1
ATOM 693 C C . LEU A 1 84 ? 9.871 -2.873 -10.041 1.00 87.75 84 LEU A C 1
ATOM 695 O O . LEU A 1 84 ? 10.658 -1.997 -9.698 1.00 87.75 84 LEU A O 1
ATOM 699 N N . SER A 1 85 ? 10.055 -3.566 -11.167 1.00 89.00 85 SER A N 1
ATOM 700 C CA . SER A 1 85 ? 11.233 -3.382 -12.019 1.00 89.00 85 SER A CA 1
ATOM 701 C C . SER A 1 85 ? 11.307 -1.976 -12.608 1.00 89.00 85 SER A C 1
ATOM 703 O O . SER A 1 85 ? 12.384 -1.393 -12.639 1.00 89.00 85 SER A O 1
ATOM 705 N N . ARG A 1 86 ? 10.175 -1.358 -12.971 1.00 85.94 86 ARG A N 1
ATOM 706 C CA . ARG A 1 86 ? 10.134 0.057 -13.392 1.00 85.94 86 ARG A CA 1
ATOM 707 C C . ARG A 1 86 ? 10.561 1.025 -12.290 1.00 85.94 86 ARG A C 1
ATOM 709 O O . ARG A 1 86 ? 11.072 2.100 -12.601 1.00 85.94 86 ARG A O 1
ATOM 716 N N . ALA A 1 87 ? 10.299 0.689 -11.029 1.00 86.88 87 ALA A N 1
ATOM 717 C CA . ALA A 1 87 ? 10.703 1.510 -9.893 1.00 86.88 87 ALA A CA 1
ATOM 718 C C . ALA A 1 87 ? 12.183 1.312 -9.528 1.00 86.88 87 ALA A C 1
ATOM 720 O O . ALA A 1 87 ? 12.820 2.253 -9.046 1.00 86.88 87 ALA A O 1
ATOM 721 N N . TRP A 1 88 ? 12.727 0.118 -9.778 1.00 90.06 88 TRP A N 1
ATOM 722 C CA . TRP A 1 88 ? 14.008 -0.304 -9.222 1.00 90.06 88 TRP A CA 1
ATOM 723 C C . TRP A 1 88 ? 15.123 -0.552 -10.225 1.00 90.06 88 TRP A C 1
ATOM 725 O O . TRP A 1 88 ? 16.265 -0.366 -9.838 1.00 90.06 88 TRP A O 1
ATOM 735 N N . LEU A 1 89 ? 14.862 -0.945 -11.466 1.00 87.44 89 LEU A N 1
ATOM 736 C CA . LEU A 1 89 ? 15.910 -1.287 -12.428 1.00 87.44 89 LEU A CA 1
ATOM 737 C C . LEU A 1 89 ? 16.138 -0.120 -13.411 1.00 87.44 89 LEU A C 1
ATOM 739 O O . LEU A 1 89 ? 15.173 0.412 -13.964 1.00 87.44 89 LEU A O 1
ATOM 743 N N . PRO A 1 90 ? 17.396 0.298 -13.651 1.00 73.06 90 PRO A N 1
ATOM 744 C CA . PRO A 1 90 ? 17.717 1.464 -14.485 1.00 73.06 90 PRO A CA 1
ATOM 745 C C . PRO A 1 90 ? 17.346 1.278 -15.968 1.00 73.06 90 PRO A C 1
ATOM 747 O O . PRO A 1 90 ? 16.969 2.246 -16.634 1.00 73.06 90 PRO A O 1
ATOM 750 N N . GLU A 1 91 ? 17.392 0.034 -16.451 1.00 63.38 91 GLU A N 1
ATOM 751 C CA . GLU A 1 91 ? 17.182 -0.349 -17.853 1.00 63.38 91 GLU A CA 1
ATOM 752 C C . GLU A 1 91 ? 16.001 -1.298 -18.062 1.00 63.38 91 GLU A C 1
ATOM 754 O O . GLU A 1 91 ? 15.825 -1.767 -19.182 1.00 63.38 91 GLU A O 1
ATOM 759 N N . ALA A 1 92 ? 15.194 -1.588 -17.025 1.00 59.38 92 ALA A N 1
ATOM 760 C CA . ALA A 1 92 ? 14.061 -2.506 -17.169 1.00 59.38 92 ALA A CA 1
ATOM 761 C C . ALA A 1 92 ? 13.269 -2.132 -18.414 1.00 59.38 92 ALA A C 1
ATOM 763 O O . ALA A 1 92 ? 12.798 -0.990 -18.505 1.00 59.38 92 ALA A O 1
ATOM 764 N N . ASP A 1 93 ? 13.201 -3.088 -19.349 1.00 51.69 93 ASP A N 1
ATOM 765 C CA . ASP A 1 93 ? 12.579 -2.926 -20.650 1.00 51.69 93 ASP A CA 1
ATOM 766 C C . ASP A 1 93 ? 11.246 -2.221 -20.426 1.00 51.69 93 ASP A C 1
ATOM 768 O O . ASP A 1 93 ? 10.320 -2.723 -19.780 1.00 51.69 93 ASP A O 1
ATOM 772 N N . ARG A 1 94 ? 11.221 -0.941 -20.810 1.00 53.94 94 ARG A N 1
ATOM 773 C CA . ARG A 1 94 ? 10.144 -0.015 -20.433 1.00 53.94 94 ARG A CA 1
ATOM 774 C C . ARG A 1 94 ? 8.846 -0.396 -21.129 1.00 53.94 94 ARG A C 1
ATOM 776 O O . ARG A 1 94 ? 7.799 0.192 -20.845 1.00 53.94 94 ARG A O 1
ATOM 783 N N . THR A 1 95 ? 8.933 -1.350 -22.046 1.00 52.78 95 THR A N 1
ATOM 784 C CA . THR A 1 95 ? 7.812 -2.009 -22.662 1.00 52.78 95 THR A CA 1
ATOM 785 C C . THR A 1 95 ? 7.309 -3.091 -21.711 1.00 52.78 95 THR A C 1
ATOM 787 O O . THR A 1 95 ? 7.831 -4.196 -21.607 1.00 52.78 95 THR A O 1
ATOM 790 N N . LEU A 1 96 ? 6.227 -2.766 -20.993 1.00 57.69 96 LEU A N 1
ATOM 791 C CA . LEU A 1 96 ? 5.306 -3.815 -20.560 1.00 57.69 96 LEU A CA 1
ATOM 792 C C . LEU A 1 96 ? 5.057 -4.708 -21.784 1.00 57.69 96 LEU A C 1
ATOM 794 O O . LEU A 1 96 ? 4.853 -4.133 -22.863 1.00 57.69 96 LEU A O 1
ATOM 798 N N . PRO A 1 97 ? 5.059 -6.052 -21.656 1.00 56.91 97 PRO A N 1
ATOM 799 C CA . PRO A 1 97 ? 4.678 -6.909 -22.766 1.00 56.91 97 PRO A CA 1
ATOM 800 C C . PRO A 1 97 ? 3.376 -6.330 -23.305 1.00 56.91 97 PRO A C 1
ATOM 802 O O . PRO A 1 97 ? 2.472 -6.070 -22.494 1.00 56.91 97 PRO A O 1
ATOM 805 N N . PRO A 1 98 ? 3.318 -5.984 -24.607 1.00 52.25 98 PRO A N 1
ATOM 806 C CA . PRO A 1 98 ? 2.196 -5.245 -25.136 1.00 52.25 98 PRO A CA 1
ATOM 807 C C . PRO A 1 98 ? 0.957 -6.006 -24.712 1.00 52.25 98 PRO A C 1
ATOM 809 O O . PRO A 1 98 ? 0.836 -7.206 -24.980 1.00 52.25 98 PRO A O 1
ATOM 812 N N . ILE A 1 99 ? 0.053 -5.317 -24.015 1.00 52.69 99 ILE A N 1
ATOM 813 C CA . ILE A 1 99 ? -1.307 -5.807 -23.878 1.00 52.69 99 ILE A CA 1
ATOM 814 C C . ILE A 1 99 ? -1.803 -5.787 -25.318 1.00 52.69 99 ILE A C 1
ATOM 816 O O . ILE A 1 99 ? -2.285 -4.760 -25.793 1.00 52.69 99 ILE A O 1
ATOM 820 N N . LYS A 1 100 ? -1.563 -6.873 -26.066 1.00 46.91 100 LYS A N 1
ATOM 821 C CA . LYS A 1 100 ? -2.150 -7.084 -27.382 1.00 46.91 100 LYS A CA 1
ATOM 822 C C . LYS A 1 100 ? -3.627 -6.887 -27.110 1.00 46.91 100 LYS A C 1
ATOM 824 O O . LYS A 1 100 ? -4.177 -7.725 -26.406 1.00 46.91 100 LYS A O 1
ATOM 829 N N . LYS A 1 101 ? -4.225 -5.768 -27.533 1.00 47.38 101 LYS A N 1
ATOM 830 C CA . LYS A 1 101 ? -5.680 -5.601 -27.489 1.00 47.38 101 LYS A CA 1
ATOM 831 C C . LYS A 1 101 ? -6.231 -6.754 -28.323 1.00 47.38 101 LYS A C 1
ATOM 833 O O . LYS A 1 101 ? -5.879 -6.793 -29.500 1.00 47.38 101 LYS A O 1
ATOM 838 N N . PRO A 1 102 ? -7.009 -7.699 -27.777 1.00 51.00 102 PRO A N 1
ATOM 839 C CA . PRO A 1 102 ? -7.656 -8.674 -28.624 1.00 51.00 102 PRO A CA 1
ATOM 840 C C . PRO A 1 102 ? -9.163 -8.481 -28.551 1.00 51.00 102 PRO A C 1
ATOM 842 O O . PRO A 1 102 ? -9.693 -7.803 -27.666 1.00 51.00 102 PRO A O 1
ATOM 845 N N . ASP A 1 103 ? -9.828 -9.123 -29.491 1.00 49.81 103 ASP A N 1
ATOM 846 C CA . ASP A 1 103 ? -11.267 -9.174 -29.707 1.00 49.81 103 ASP A CA 1
ATOM 847 C C . ASP A 1 103 ? -12.016 -9.871 -28.556 1.00 49.81 103 ASP A C 1
ATOM 849 O O . ASP A 1 103 ? -12.655 -10.905 -28.720 1.00 49.81 103 ASP A O 1
ATOM 853 N N . GLY A 1 104 ? -11.926 -9.301 -27.355 1.00 48.03 104 GLY A N 1
ATOM 854 C CA . GLY A 1 104 ? -12.550 -9.808 -26.145 1.00 48.03 104 GLY A CA 1
ATOM 855 C C . GLY A 1 104 ? -11.575 -10.511 -25.197 1.00 48.03 104 GLY A C 1
ATOM 856 O O . GLY A 1 104 ? -10.851 -11.432 -25.560 1.00 48.03 104 GLY A O 1
ATOM 857 N N . LEU A 1 105 ? -11.669 -10.097 -23.929 1.00 51.84 105 LEU A N 1
ATOM 858 C CA . LEU A 1 105 ? -11.228 -10.751 -22.689 1.00 51.84 105 LEU A CA 1
ATOM 859 C C . LEU A 1 105 ? -9.886 -10.310 -22.078 1.00 51.84 105 LEU A C 1
ATOM 861 O O . LEU A 1 105 ? -8.790 -10.552 -22.575 1.00 51.84 105 LEU A O 1
ATOM 865 N N . TRP A 1 106 ? -10.025 -9.807 -20.848 1.00 51.66 106 TRP A N 1
ATOM 866 C CA . TRP A 1 106 ? -9.020 -9.541 -19.812 1.00 51.66 106 TRP A CA 1
ATOM 867 C C . TRP A 1 106 ? -8.147 -10.760 -19.420 1.00 51.66 106 TRP A C 1
ATOM 869 O O . TRP A 1 106 ? -7.256 -10.638 -18.581 1.00 51.66 106 TRP A O 1
ATOM 879 N N . ASN A 1 107 ? -8.353 -11.928 -20.041 1.00 52.81 107 ASN A N 1
ATOM 880 C CA . ASN A 1 107 ? -7.704 -13.203 -19.713 1.00 52.81 107 ASN A CA 1
ATOM 881 C C . ASN A 1 107 ? -6.187 -13.244 -19.967 1.00 52.81 107 ASN A C 1
ATOM 883 O O . ASN A 1 107 ? -5.518 -14.136 -19.453 1.00 52.81 107 ASN A O 1
ATOM 887 N N . ARG A 1 108 ? -5.609 -12.303 -20.726 1.00 59.53 108 ARG A N 1
ATOM 888 C CA . ARG A 1 108 ? -4.155 -12.304 -20.984 1.00 59.53 108 ARG A CA 1
ATOM 889 C C . ARG A 1 108 ? -3.319 -11.573 -19.932 1.00 59.53 108 ARG A C 1
ATOM 891 O O . ARG A 1 108 ? -2.130 -11.848 -19.858 1.00 59.53 108 ARG A O 1
ATOM 898 N N . ALA A 1 109 ? -3.912 -10.723 -19.087 1.00 62.38 109 ALA A N 1
ATOM 899 C CA . ALA A 1 109 ? -3.186 -10.096 -17.972 1.00 62.38 109 ALA A CA 1
ATOM 900 C C . ALA A 1 109 ? -2.791 -11.108 -16.878 1.00 62.38 109 ALA A C 1
ATOM 902 O O . ALA A 1 109 ? -1.823 -10.892 -16.151 1.00 62.38 109 ALA A O 1
ATOM 903 N N . ASN A 1 110 ? -3.532 -12.218 -16.793 1.00 72.94 110 ASN A N 1
ATOM 904 C CA . ASN A 1 110 ? -3.362 -13.285 -15.808 1.00 72.94 110 ASN A CA 1
ATOM 905 C C . ASN A 1 110 ? -3.004 -14.613 -16.493 1.00 72.94 110 ASN A C 1
ATOM 907 O O . ASN A 1 110 ? -3.653 -15.634 -16.271 1.00 72.94 110 ASN A O 1
ATOM 911 N N . ASN A 1 111 ? -2.001 -14.590 -17.377 1.00 77.94 111 ASN A N 1
ATOM 912 C CA . ASN A 1 111 ? -1.461 -15.797 -18.003 1.00 77.94 111 ASN A CA 1
ATOM 913 C C . ASN A 1 111 ? -0.134 -16.235 -17.350 1.00 77.94 111 ASN A C 1
ATOM 915 O O . ASN A 1 111 ? 0.515 -15.463 -16.635 1.00 77.94 111 ASN A O 1
ATOM 919 N N . ARG A 1 112 ? 0.256 -17.490 -17.607 1.00 79.56 112 ARG A N 1
ATOM 920 C CA . ARG A 1 112 ? 1.451 -18.119 -17.025 1.00 79.56 112 ARG A CA 1
ATOM 921 C C . ARG A 1 112 ? 2.750 -17.443 -17.462 1.00 79.56 112 ARG A C 1
ATOM 923 O O . ARG A 1 112 ? 3.650 -17.285 -16.651 1.00 79.56 112 ARG A O 1
ATOM 930 N N . GLU A 1 113 ? 2.830 -17.010 -18.716 1.00 82.00 113 GLU A N 1
ATOM 931 C CA . GLU A 1 113 ? 4.011 -16.341 -19.272 1.00 82.00 113 GLU A CA 1
ATOM 932 C C . GLU A 1 113 ? 4.295 -15.011 -18.557 1.00 82.00 113 GLU A C 1
ATOM 934 O O . GLU A 1 113 ? 5.404 -14.775 -18.078 1.00 82.00 113 GLU A O 1
ATOM 939 N N . THR A 1 114 ? 3.264 -14.178 -18.393 1.00 80.06 114 THR A N 1
ATOM 940 C CA . THR A 1 114 ? 3.351 -12.896 -17.679 1.00 80.06 114 THR A CA 1
ATOM 941 C C . THR A 1 114 ? 3.679 -13.122 -16.208 1.00 80.06 114 THR A C 1
ATOM 943 O O . THR A 1 114 ? 4.477 -12.379 -15.644 1.00 80.06 114 THR A O 1
ATOM 946 N N . TYR A 1 115 ? 3.114 -14.166 -15.589 1.00 82.44 115 TYR A N 1
ATOM 947 C CA . TYR A 1 115 ? 3.452 -14.546 -14.217 1.00 82.44 115 TYR A CA 1
ATOM 948 C C . TYR A 1 115 ? 4.930 -14.915 -14.072 1.00 82.44 115 TYR A C 1
ATOM 950 O O . TYR A 1 115 ? 5.619 -14.332 -13.237 1.00 82.44 115 TYR A O 1
ATOM 958 N N . SER A 1 116 ? 5.432 -15.827 -14.910 1.00 83.81 116 SER A N 1
ATOM 959 C CA . SER A 1 116 ? 6.835 -16.248 -14.893 1.00 83.81 116 SER A CA 1
ATOM 960 C C . SER A 1 116 ? 7.778 -15.069 -15.113 1.00 83.81 116 SER A C 1
ATOM 962 O O . SER A 1 116 ? 8.718 -14.895 -14.341 1.00 83.81 116 SER A O 1
ATOM 964 N N . LYS A 1 117 ? 7.485 -14.192 -16.083 1.00 85.25 117 LYS A N 1
ATOM 965 C CA . LYS A 1 117 ? 8.309 -13.000 -16.315 1.00 85.25 117 LYS A CA 1
ATOM 966 C C . LYS A 1 117 ? 8.237 -12.006 -15.157 1.00 85.25 117 LYS A C 1
ATOM 968 O O . LYS A 1 117 ? 9.242 -11.413 -14.779 1.00 85.25 117 LYS A O 1
ATOM 973 N N . SER A 1 118 ? 7.062 -11.835 -14.554 1.00 86.31 118 SER A N 1
ATOM 974 C CA . SER A 1 118 ? 6.915 -11.013 -13.355 1.00 86.31 118 SER A CA 1
ATOM 975 C C . SER A 1 118 ? 7.673 -11.588 -12.161 1.00 86.31 118 SER A C 1
ATOM 977 O O . SER A 1 118 ? 8.091 -10.810 -11.308 1.00 86.31 118 SER A O 1
ATOM 979 N N . LEU A 1 119 ? 7.809 -12.907 -12.041 1.00 87.25 119 LEU A N 1
ATOM 980 C CA . LEU A 1 119 ? 8.601 -13.520 -10.979 1.00 87.25 119 LEU A CA 1
ATOM 981 C C . LEU A 1 119 ? 10.094 -13.255 -11.204 1.00 87.25 119 LEU A C 1
ATOM 983 O O . LEU A 1 119 ? 10.739 -12.711 -10.314 1.00 87.25 119 LEU A O 1
ATOM 987 N N . GLU A 1 120 ? 10.583 -13.497 -12.421 1.00 88.94 120 GLU A N 1
ATOM 988 C CA . GLU A 1 120 ? 11.967 -13.217 -12.831 1.00 88.94 120 GLU A CA 1
ATOM 989 C C . GLU A 1 120 ? 12.351 -11.750 -12.559 1.00 88.94 120 GLU A C 1
ATOM 991 O O . GLU A 1 120 ? 13.376 -11.462 -11.948 1.00 88.94 120 GLU A O 1
ATOM 996 N N . LEU A 1 121 ? 11.483 -10.801 -12.924 1.00 89.38 121 LEU A N 1
ATOM 997 C CA . LEU A 1 121 ? 11.713 -9.377 -12.663 1.00 89.38 121 LEU A CA 1
ATOM 998 C C . LEU A 1 121 ? 11.751 -9.040 -11.166 1.00 89.38 121 LEU A C 1
ATOM 1000 O O . LEU A 1 121 ? 12.488 -8.145 -10.757 1.00 89.38 121 LEU A O 1
ATOM 1004 N N . ARG A 1 122 ? 10.959 -9.725 -10.331 1.00 89.81 122 ARG A N 1
ATOM 1005 C CA . ARG A 1 122 ? 11.015 -9.535 -8.872 1.00 89.81 122 ARG A CA 1
ATOM 1006 C C . ARG A 1 122 ? 12.328 -10.052 -8.306 1.00 89.81 122 ARG A C 1
ATOM 1008 O O . ARG A 1 122 ? 12.900 -9.384 -7.452 1.00 89.81 122 ARG A O 1
ATOM 1015 N N . GLU A 1 123 ? 12.780 -11.209 -8.774 1.00 91.38 123 GLU A N 1
ATOM 1016 C CA . GLU A 1 123 ? 14.053 -11.806 -8.370 1.00 91.38 123 GLU A CA 1
ATOM 1017 C C . GLU A 1 123 ? 15.225 -10.900 -8.752 1.00 91.38 123 GLU A C 1
ATOM 1019 O O . GLU A 1 123 ? 16.035 -10.586 -7.887 1.00 91.38 123 GLU A O 1
ATOM 1024 N N . GLN A 1 124 ? 15.231 -10.347 -9.970 1.00 91.56 124 GLN A N 1
ATOM 1025 C CA . GLN A 1 124 ? 16.231 -9.362 -10.405 1.00 91.56 124 GLN A CA 1
ATOM 1026 C C . GLN A 1 124 ? 16.253 -8.108 -9.523 1.00 91.56 124 GLN A C 1
ATOM 1028 O O . GLN A 1 124 ? 17.321 -7.601 -9.188 1.00 91.56 124 GLN A O 1
ATOM 1033 N N . VAL A 1 125 ? 15.086 -7.593 -9.114 1.00 92.00 125 VAL A N 1
ATOM 1034 C CA . VAL A 1 125 ? 15.036 -6.454 -8.182 1.00 92.00 125 VAL A CA 1
ATOM 1035 C C . VAL A 1 125 ? 15.627 -6.829 -6.825 1.00 92.00 125 VAL A C 1
ATOM 1037 O O . VAL A 1 125 ? 16.374 -6.040 -6.252 1.00 92.00 125 VAL A O 1
ATOM 1040 N N . VAL A 1 126 ? 15.307 -8.012 -6.298 1.00 94.44 126 VAL A N 1
ATOM 1041 C CA . VAL A 1 126 ? 15.872 -8.484 -5.026 1.00 94.44 126 VAL A CA 1
ATOM 1042 C C . VAL A 1 126 ? 17.390 -8.642 -5.138 1.00 94.44 126 VAL A C 1
ATOM 1044 O O . VAL A 1 126 ? 18.110 -8.182 -4.256 1.00 94.44 126 VAL A O 1
ATOM 1047 N N . GLU A 1 127 ? 17.882 -9.221 -6.229 1.00 94.12 127 GLU A N 1
ATOM 1048 C CA . GLU A 1 127 ? 19.310 -9.392 -6.498 1.00 94.12 127 GLU A CA 1
ATOM 1049 C C . GLU A 1 127 ? 20.049 -8.048 -6.604 1.00 94.12 127 GLU A C 1
ATOM 1051 O O . GLU A 1 127 ? 21.085 -7.864 -5.966 1.00 94.12 127 GLU A O 1
ATOM 1056 N N . GLU A 1 128 ? 19.497 -7.067 -7.322 1.00 91.00 128 GLU A N 1
ATOM 1057 C CA . GLU A 1 128 ? 20.035 -5.699 -7.394 1.00 91.00 128 GLU A CA 1
ATOM 1058 C C . GLU A 1 128 ? 20.076 -5.044 -5.999 1.00 91.00 128 GLU A C 1
ATOM 1060 O O . GLU A 1 128 ? 21.065 -4.409 -5.623 1.00 91.00 128 GLU A O 1
ATOM 1065 N N . VAL A 1 129 ? 19.024 -5.231 -5.192 1.00 93.88 129 VAL A N 1
ATOM 1066 C CA . VAL A 1 129 ? 18.957 -4.677 -3.832 1.00 93.88 129 VAL A CA 1
ATOM 1067 C C . VAL A 1 129 ? 20.019 -5.277 -2.917 1.00 93.88 129 VAL A C 1
ATOM 1069 O O . VAL A 1 129 ? 20.655 -4.543 -2.157 1.00 93.88 129 VAL A O 1
ATOM 1072 N N . LEU A 1 130 ? 20.226 -6.591 -2.999 1.00 96.62 130 LEU A N 1
ATOM 1073 C CA . LEU A 1 130 ? 21.198 -7.308 -2.176 1.00 96.62 130 LEU A CA 1
ATOM 1074 C C . LEU A 1 130 ? 22.641 -7.078 -2.637 1.00 96.62 130 LEU A C 1
ATOM 1076 O O . LEU A 1 130 ? 23.527 -6.925 -1.797 1.00 96.62 130 LEU A O 1
ATOM 1080 N N . SER A 1 131 ? 22.882 -7.015 -3.946 1.00 96.56 131 SER A N 1
ATOM 1081 C CA . SER A 1 131 ? 24.220 -6.802 -4.513 1.00 96.56 131 SER A CA 1
ATOM 1082 C C . SER A 1 131 ? 24.696 -5.352 -4.386 1.00 96.56 131 SER A C 1
ATOM 1084 O O . SER A 1 131 ? 25.897 -5.105 -4.268 1.00 96.56 131 SER A O 1
ATOM 1086 N N . GLN A 1 132 ? 23.779 -4.376 -4.382 1.00 95.44 132 GLN A N 1
ATOM 1087 C CA . GLN A 1 132 ? 24.102 -2.946 -4.357 1.00 95.44 132 GLN A CA 1
ATOM 1088 C C . GLN A 1 132 ? 23.252 -2.177 -3.321 1.00 95.44 132 GLN A C 1
ATOM 1090 O O . GLN A 1 132 ? 22.494 -1.263 -3.679 1.00 95.44 132 GLN A O 1
ATOM 1095 N N . PRO A 1 133 ? 23.393 -2.463 -2.012 1.00 95.50 133 PRO A N 1
ATOM 1096 C CA . PRO A 1 133 ? 22.527 -1.905 -0.968 1.00 95.50 133 PRO A CA 1
ATOM 1097 C C . PRO A 1 133 ? 22.607 -0.376 -0.877 1.00 95.50 133 PRO A C 1
ATOM 1099 O O . PRO A 1 133 ? 21.584 0.298 -0.762 1.00 95.50 133 PRO A O 1
ATOM 1102 N N . THR A 1 134 ? 23.805 0.204 -1.004 1.00 96.50 134 THR A N 1
ATOM 1103 C CA . THR A 1 134 ? 23.993 1.663 -0.956 1.00 96.50 134 THR A CA 1
ATOM 1104 C C . THR A 1 134 ? 23.261 2.369 -2.098 1.00 96.50 134 THR A C 1
ATOM 1106 O O . THR A 1 134 ? 22.553 3.351 -1.865 1.00 96.50 134 THR A O 1
ATOM 1109 N N . ARG A 1 135 ? 23.376 1.855 -3.331 1.00 93.00 135 ARG A N 1
ATOM 1110 C CA . ARG A 1 135 ? 22.659 2.408 -4.494 1.00 93.00 135 ARG A CA 1
ATOM 1111 C C . ARG A 1 135 ? 21.153 2.212 -4.355 1.00 93.00 135 ARG A C 1
ATOM 1113 O O . ARG A 1 135 ? 20.388 3.105 -4.705 1.00 93.00 135 ARG A O 1
ATOM 1120 N N . SER A 1 136 ? 20.729 1.098 -3.772 1.00 93.62 136 SER A N 1
ATOM 1121 C CA . SER A 1 136 ? 19.322 0.803 -3.505 1.00 93.62 136 SER A CA 1
ATOM 1122 C C . SER A 1 136 ? 18.700 1.751 -2.483 1.00 93.62 136 SER A C 1
ATOM 1124 O O . SER A 1 136 ? 17.594 2.242 -2.702 1.00 93.62 136 SER A O 1
ATOM 1126 N N . ILE A 1 137 ? 19.429 2.108 -1.420 1.00 95.00 137 ILE A N 1
ATOM 1127 C CA . ILE A 1 137 ? 19.002 3.143 -0.466 1.00 95.00 137 ILE A CA 1
ATOM 1128 C C . ILE A 1 137 ? 18.890 4.502 -1.165 1.00 95.00 137 ILE A C 1
ATOM 1130 O O . ILE A 1 137 ? 17.876 5.185 -1.020 1.00 95.00 137 ILE A O 1
ATOM 1134 N N . GLN A 1 138 ? 19.893 4.892 -1.959 1.00 94.75 138 GLN A N 1
ATOM 1135 C CA . GLN A 1 138 ? 19.850 6.143 -2.727 1.00 94.75 138 GLN A CA 1
ATOM 1136 C C . GLN A 1 138 ? 18.649 6.180 -3.682 1.00 94.75 138 GLN A C 1
ATOM 1138 O O . GLN A 1 138 ? 17.936 7.183 -3.739 1.00 94.75 138 GLN A O 1
ATOM 1143 N N . ARG A 1 139 ? 18.380 5.069 -4.377 1.00 92.69 139 ARG A N 1
ATOM 1144 C CA . ARG A 1 139 ? 17.233 4.911 -5.276 1.00 92.69 139 ARG A CA 1
ATOM 1145 C C . ARG A 1 139 ? 15.917 5.017 -4.506 1.00 92.69 139 ARG A C 1
ATOM 1147 O O . ARG A 1 139 ? 15.060 5.801 -4.902 1.00 92.69 139 ARG A O 1
ATOM 1154 N N . ALA A 1 140 ? 15.775 4.339 -3.367 1.00 93.88 140 ALA A N 1
ATOM 1155 C CA . ALA A 1 140 ? 14.592 4.450 -2.514 1.00 93.88 140 ALA A CA 1
ATOM 1156 C C . ALA A 1 140 ? 14.349 5.897 -2.043 1.00 93.88 140 ALA A C 1
ATOM 1158 O O . ALA A 1 140 ? 13.230 6.398 -2.143 1.00 93.88 140 ALA A O 1
ATOM 1159 N N . LEU A 1 141 ? 15.395 6.609 -1.606 1.00 94.88 141 LEU A N 1
ATOM 1160 C CA . LEU A 1 141 ? 15.299 8.020 -1.216 1.00 94.88 141 LEU A CA 1
ATOM 1161 C C . LEU A 1 141 ? 14.902 8.920 -2.393 1.00 94.88 141 LEU A C 1
ATOM 1163 O O . LEU A 1 141 ? 14.050 9.799 -2.241 1.00 94.88 141 LEU A O 1
ATOM 1167 N N . GLN A 1 142 ? 15.467 8.685 -3.579 1.00 92.19 142 GLN A N 1
ATOM 1168 C CA . GLN A 1 142 ? 15.083 9.392 -4.798 1.00 92.19 142 GLN A CA 1
ATOM 1169 C C . GLN A 1 142 ? 13.608 9.145 -5.139 1.00 92.19 142 GLN A C 1
ATOM 1171 O O . GLN A 1 142 ? 12.888 10.093 -5.452 1.00 92.19 142 GLN A O 1
ATOM 1176 N N . ARG A 1 143 ? 13.135 7.898 -5.031 1.00 90.56 143 ARG A N 1
ATOM 1177 C CA . ARG A 1 143 ? 11.732 7.529 -5.259 1.00 90.56 143 ARG A CA 1
ATOM 1178 C C . ARG A 1 143 ? 10.797 8.200 -4.255 1.00 90.56 143 ARG A C 1
ATOM 1180 O O . ARG A 1 143 ? 9.813 8.804 -4.672 1.00 90.56 143 ARG A O 1
ATOM 1187 N N . ILE A 1 144 ? 11.140 8.202 -2.966 1.00 91.88 144 ILE A N 1
ATOM 1188 C CA . ILE A 1 144 ? 10.391 8.927 -1.926 1.00 91.88 144 ILE A CA 1
ATOM 1189 C C . ILE A 1 144 ? 10.316 10.421 -2.254 1.00 91.88 144 ILE A C 1
ATOM 1191 O O . ILE A 1 144 ? 9.238 11.009 -2.189 1.00 91.88 144 ILE A O 1
ATOM 1195 N N . ARG A 1 145 ? 11.432 11.037 -2.663 1.00 91.56 145 ARG A N 1
ATOM 1196 C CA . ARG A 1 145 ? 11.472 12.454 -3.049 1.00 91.56 145 ARG A CA 1
ATOM 1197 C C . ARG A 1 145 ? 10.600 12.753 -4.272 1.00 91.56 145 ARG A C 1
ATOM 1199 O O . ARG A 1 145 ? 9.916 13.777 -4.284 1.00 91.56 145 ARG A O 1
ATOM 1206 N N . LEU A 1 146 ? 10.627 11.884 -5.283 1.00 86.94 146 LEU A N 1
ATOM 1207 C CA . LEU A 1 146 ? 9.786 12.001 -6.477 1.00 86.94 146 LEU A CA 1
ATOM 1208 C C . LEU A 1 146 ? 8.305 11.867 -6.117 1.00 86.94 146 LEU A C 1
ATOM 1210 O O . LEU A 1 146 ? 7.502 12.701 -6.515 1.00 86.94 146 LEU A O 1
ATOM 1214 N N . PHE A 1 147 ? 7.955 10.878 -5.298 1.00 88.00 147 PHE A N 1
ATOM 1215 C CA . PHE A 1 147 ? 6.582 10.653 -4.852 1.00 88.00 147 PHE A CA 1
ATOM 1216 C C . PHE A 1 147 ? 6.059 11.800 -3.969 1.00 88.00 147 PHE A C 1
ATOM 1218 O O . PHE A 1 147 ? 4.917 12.226 -4.107 1.00 88.00 147 PHE A O 1
ATOM 1225 N N . ALA A 1 148 ? 6.913 12.374 -3.114 1.00 87.12 148 ALA A N 1
ATOM 1226 C CA . ALA A 1 148 ? 6.602 13.570 -2.324 1.00 87.12 148 ALA A CA 1
ATOM 1227 C C . ALA A 1 148 ? 6.497 14.858 -3.166 1.00 87.12 148 ALA A C 1
ATOM 1229 O O . ALA A 1 148 ? 6.000 15.882 -2.692 1.00 87.12 148 ALA A O 1
ATOM 1230 N N . SER A 1 149 ? 6.957 14.813 -4.417 1.00 85.38 149 SER A N 1
ATOM 1231 C CA . SER A 1 149 ? 6.866 15.896 -5.393 1.00 85.38 149 SER A CA 1
ATOM 1232 C C . SER A 1 149 ? 5.848 15.505 -6.464 1.00 85.38 149 SER A C 1
ATOM 1234 O O . SER A 1 149 ? 6.257 15.247 -7.595 1.00 85.38 149 SER A O 1
ATOM 1236 N N . PRO A 1 150 ? 4.544 15.417 -6.123 1.00 73.88 150 PRO A N 1
ATOM 1237 C CA . PRO A 1 150 ? 3.539 14.770 -6.957 1.00 73.88 150 PRO A CA 1
ATOM 1238 C C . PRO A 1 150 ? 3.573 15.314 -8.381 1.00 73.88 150 PRO A C 1
ATOM 1240 O O . PRO A 1 150 ? 3.180 16.453 -8.636 1.00 73.88 150 PRO A O 1
ATOM 1243 N N . GLN A 1 151 ? 4.044 14.484 -9.306 1.00 76.38 151 GLN A N 1
ATOM 1244 C CA . GLN A 1 151 ? 3.919 14.759 -10.724 1.00 76.38 151 GLN A CA 1
ATOM 1245 C C . GLN A 1 151 ? 2.510 14.359 -11.142 1.00 76.38 151 GLN A C 1
ATOM 1247 O O . GLN A 1 151 ? 2.063 13.242 -10.872 1.00 76.38 151 GLN A O 1
ATOM 1252 N N . VAL A 1 152 ? 1.792 15.273 -11.789 1.00 74.12 152 VAL A N 1
ATOM 1253 C CA . VAL A 1 152 ? 0.481 14.966 -12.363 1.00 74.12 152 VAL A CA 1
ATOM 1254 C C . VAL A 1 152 ? 0.720 14.407 -13.760 1.00 74.12 152 VAL A C 1
ATOM 1256 O O . VAL A 1 152 ? 0.513 15.066 -14.770 1.00 74.12 152 VAL A O 1
ATOM 1259 N N . THR A 1 153 ? 1.264 13.197 -13.814 1.00 69.62 153 THR A N 1
ATOM 1260 C CA . THR A 1 153 ? 1.342 12.403 -15.039 1.00 69.62 153 THR A CA 1
ATOM 1261 C C . THR A 1 153 ? 0.322 11.277 -14.931 1.00 69.62 153 THR A C 1
ATOM 1263 O O . THR A 1 153 ? 0.215 10.595 -13.910 1.00 69.62 153 THR A O 1
ATOM 1266 N N . ALA A 1 154 ? -0.478 11.105 -15.979 1.00 62.97 154 ALA A N 1
ATOM 1267 C CA . ALA A 1 154 ? -1.451 10.027 -16.077 1.00 62.97 154 ALA A CA 1
ATOM 1268 C C . ALA A 1 154 ? -1.175 9.261 -17.368 1.00 62.97 154 ALA A C 1
ATOM 1270 O O . ALA A 1 154 ? -1.148 9.850 -18.446 1.00 62.97 154 ALA A O 1
ATOM 1271 N N . TYR A 1 155 ? -0.944 7.950 -17.266 1.00 62.12 155 TYR A N 1
ATOM 1272 C CA . TYR A 1 155 ? -0.695 7.082 -18.425 1.00 62.12 155 TYR A CA 1
ATOM 1273 C C . TYR A 1 155 ? 0.394 7.619 -19.371 1.00 62.12 155 TYR A C 1
ATOM 1275 O O . TYR A 1 155 ? 0.206 7.669 -20.585 1.00 62.12 155 TYR A O 1
ATOM 1283 N N . PHE A 1 156 ? 1.534 8.035 -18.807 1.00 65.19 156 PHE A N 1
ATOM 1284 C CA . PHE A 1 156 ? 2.687 8.580 -19.545 1.00 65.19 156 PHE A CA 1
ATOM 1285 C C . PHE A 1 156 ? 2.437 9.905 -20.277 1.00 65.19 156 PHE A C 1
ATOM 1287 O O . PHE A 1 156 ? 3.308 10.362 -21.015 1.00 65.19 156 PHE A O 1
ATOM 1294 N N . LYS A 1 157 ? 1.284 10.545 -20.061 1.00 70.25 157 LYS A N 1
ATOM 1295 C CA . LYS A 1 157 ? 0.989 11.876 -20.584 1.00 70.25 157 LYS A CA 1
ATOM 1296 C C . LYS A 1 157 ? 1.080 12.905 -19.455 1.00 70.25 157 LYS A C 1
ATOM 1298 O O . LYS A 1 157 ? 0.613 12.616 -18.345 1.00 70.25 157 LYS A O 1
ATOM 1303 N N . PRO A 1 158 ? 1.684 14.081 -19.701 1.00 71.56 158 PRO A N 1
ATOM 1304 C CA . PRO A 1 158 ? 1.554 15.197 -18.776 1.00 71.56 158 PRO A CA 1
ATOM 1305 C C . PRO A 1 158 ? 0.068 15.524 -18.616 1.00 71.56 158 PRO A C 1
ATOM 1307 O O . PRO A 1 158 ? -0.701 15.428 -19.578 1.00 71.56 158 PRO A O 1
ATOM 1310 N N . ALA A 1 159 ? -0.352 15.850 -17.395 1.00 71.88 159 ALA A N 1
ATOM 1311 C CA . ALA A 1 159 ? -1.693 16.365 -17.193 1.00 71.88 159 ALA A CA 1
ATOM 1312 C C . ALA A 1 159 ? -1.892 17.636 -18.025 1.00 71.88 159 ALA A C 1
ATOM 1314 O O . ALA A 1 159 ? -0.941 18.399 -18.202 1.00 71.88 159 ALA A O 1
ATOM 1315 N N . PRO A 1 160 ? -3.112 17.864 -18.533 1.00 76.38 160 PRO A N 1
ATOM 1316 C CA . PRO A 1 160 ? -3.435 19.131 -19.165 1.00 76.38 160 PRO A CA 1
ATOM 1317 C C . PRO A 1 160 ? -3.165 20.279 -18.186 1.00 76.38 160 PRO A C 1
ATOM 1319 O O . PRO A 1 160 ? -3.446 20.148 -16.989 1.00 76.38 160 PRO A O 1
ATOM 1322 N N . ASP A 1 161 ? -2.636 21.391 -18.700 1.00 81.56 161 ASP A N 1
ATOM 1323 C CA . ASP A 1 161 ? -2.430 22.609 -17.918 1.00 81.56 161 ASP A CA 1
ATOM 1324 C C . ASP A 1 161 ? -3.782 23.103 -17.396 1.00 81.56 161 ASP A C 1
ATOM 1326 O O . ASP A 1 161 ? -4.611 23.645 -18.125 1.00 81.56 161 ASP A O 1
ATOM 1330 N N .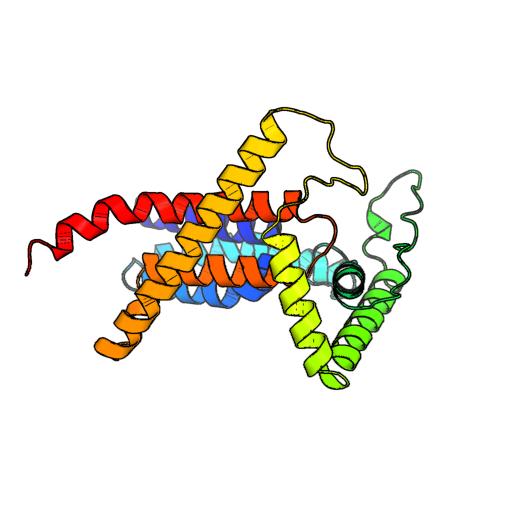 HIS A 1 162 ? -4.030 22.850 -16.113 1.00 86.12 162 HIS A N 1
ATOM 1331 C CA . HIS A 1 162 ? -5.277 23.180 -15.444 1.00 86.12 162 HIS A CA 1
ATOM 1332 C C . HIS A 1 162 ? -4.978 23.735 -14.054 1.00 86.12 162 HIS A C 1
ATOM 1334 O O . HIS A 1 162 ? -4.152 23.191 -13.321 1.00 86.12 162 HIS A O 1
ATOM 1340 N N . TRP A 1 163 ? -5.701 24.776 -13.639 1.00 89.19 163 TRP A N 1
ATOM 1341 C CA . TRP A 1 163 ? -5.484 25.471 -12.361 1.00 89.19 163 TRP A CA 1
ATOM 1342 C C . TRP A 1 163 ? -5.637 24.567 -11.120 1.00 89.19 163 TRP A C 1
ATOM 1344 O O . TRP A 1 163 ? -5.095 24.862 -10.059 1.00 89.19 163 TRP A O 1
ATOM 1354 N N . ILE A 1 164 ? -6.339 23.437 -11.250 1.00 88.06 164 ILE A N 1
ATOM 1355 C CA . ILE A 1 164 ? -6.497 22.436 -10.176 1.00 88.06 164 ILE A CA 1
ATOM 1356 C C . ILE A 1 164 ? -5.168 21.733 -9.856 1.00 88.06 164 ILE A C 1
ATOM 1358 O O . ILE A 1 164 ? -4.945 21.348 -8.710 1.00 88.06 164 ILE A O 1
ATOM 1362 N N . VAL A 1 165 ? -4.270 21.579 -10.835 1.00 85.94 165 VAL A N 1
ATOM 1363 C CA . VAL A 1 165 ? -2.980 20.893 -10.659 1.00 85.94 165 VAL A CA 1
ATOM 1364 C C . VAL A 1 165 ? -2.136 21.524 -9.542 1.00 85.94 165 VAL A C 1
ATOM 1366 O O . VAL A 1 165 ? -1.792 20.801 -8.604 1.00 85.94 165 VAL A O 1
ATOM 1369 N N . PRO A 1 166 ? -1.828 22.838 -9.551 1.00 88.31 166 PRO A N 1
ATOM 1370 C CA . PRO A 1 166 ? -1.050 23.449 -8.473 1.00 88.31 166 PRO A CA 1
ATOM 1371 C C . PRO A 1 166 ? -1.759 23.390 -7.113 1.00 88.31 166 PRO A C 1
ATOM 1373 O O . PRO A 1 166 ? -1.092 23.162 -6.103 1.00 88.31 166 PRO A O 1
ATOM 1376 N N . VAL A 1 167 ? -3.094 23.514 -7.071 1.00 89.56 167 VAL A N 1
ATOM 1377 C CA . VAL A 1 167 ? -3.882 23.385 -5.828 1.00 89.56 167 VAL A CA 1
ATOM 1378 C C . VAL A 1 167 ? -3.735 21.983 -5.235 1.00 89.56 167 VAL A C 1
ATOM 1380 O O . VAL A 1 167 ? -3.447 21.834 -4.047 1.00 89.56 167 VAL A O 1
ATOM 1383 N N . TYR A 1 168 ? -3.868 20.951 -6.068 1.00 87.44 168 TYR A N 1
ATOM 1384 C CA . TYR A 1 168 ? -3.669 19.560 -5.673 1.00 87.44 168 TYR A CA 1
ATOM 1385 C C . TYR A 1 168 ? -2.244 19.312 -5.157 1.00 87.44 168 TYR A C 1
ATOM 1387 O O . TYR A 1 168 ? -2.068 18.747 -4.076 1.00 87.44 168 TYR A O 1
ATOM 1395 N N . VAL A 1 169 ? -1.222 19.766 -5.893 1.00 88.38 169 VAL A N 1
ATOM 1396 C CA . VAL A 1 169 ? 0.183 19.600 -5.488 1.00 88.38 169 VAL A CA 1
ATOM 1397 C C . VAL A 1 169 ? 0.452 20.283 -4.147 1.00 88.38 169 VAL A C 1
ATOM 1399 O O . VAL A 1 169 ? 1.101 19.692 -3.281 1.00 88.38 169 VAL A O 1
ATOM 1402 N N . PHE A 1 170 ? -0.063 21.499 -3.950 1.00 90.44 170 PHE A N 1
ATOM 1403 C CA . PHE A 1 170 ? 0.054 22.216 -2.683 1.00 90.44 170 PHE A CA 1
ATOM 1404 C C . PHE A 1 170 ? -0.617 21.452 -1.536 1.00 90.44 170 PHE A C 1
ATOM 1406 O O . PHE A 1 170 ? 0.021 21.220 -0.507 1.00 90.44 170 PHE A O 1
ATOM 1413 N N . ALA A 1 171 ? -1.859 20.997 -1.730 1.00 89.38 171 ALA A N 1
ATOM 1414 C CA . ALA A 1 171 ? -2.604 20.249 -0.722 1.00 89.38 171 ALA A CA 1
ATOM 1415 C C . ALA A 1 171 ? -1.865 18.968 -0.301 1.00 89.38 171 ALA A C 1
ATOM 1417 O O . ALA A 1 171 ? -1.669 18.730 0.888 1.00 89.38 171 ALA A O 1
ATOM 1418 N N . VAL A 1 172 ? -1.375 18.176 -1.258 1.00 88.75 172 VAL A N 1
ATOM 1419 C CA . VAL A 1 172 ? -0.603 16.958 -0.965 1.00 88.75 172 VAL A CA 1
ATOM 1420 C C . VAL A 1 172 ? 0.671 17.280 -0.185 1.00 88.75 172 VAL A C 1
ATOM 1422 O O . VAL A 1 172 ? 0.952 16.627 0.818 1.00 88.75 172 VAL A O 1
ATOM 1425 N N . ARG A 1 173 ? 1.437 18.299 -0.599 1.00 90.56 173 ARG A N 1
ATOM 1426 C CA . ARG A 1 173 ? 2.662 18.702 0.113 1.00 90.56 173 ARG A CA 1
ATOM 1427 C C . ARG A 1 173 ? 2.374 19.141 1.544 1.00 90.56 173 ARG A C 1
ATOM 1429 O O . ARG A 1 173 ? 3.118 18.762 2.446 1.00 90.56 173 ARG A O 1
ATOM 1436 N N . LEU A 1 174 ? 1.292 19.888 1.757 1.00 90.94 174 LEU A N 1
ATOM 1437 C CA . LEU A 1 174 ? 0.854 20.294 3.088 1.00 90.94 174 LEU A CA 1
ATOM 1438 C C . LEU A 1 174 ? 0.521 19.073 3.959 1.00 90.94 174 LEU A C 1
ATOM 1440 O O . LEU A 1 174 ? 1.005 18.976 5.085 1.00 90.94 174 LEU A O 1
ATOM 1444 N N . LEU A 1 175 ? -0.229 18.105 3.426 1.00 90.81 175 LEU A N 1
ATOM 1445 C CA . LEU A 1 175 ? -0.572 16.866 4.135 1.00 90.81 175 LEU A CA 1
ATOM 1446 C C . LEU A 1 175 ? 0.667 16.032 4.489 1.00 90.81 175 LEU A C 1
ATOM 1448 O O . LEU A 1 175 ? 0.773 15.520 5.606 1.00 90.81 175 LEU A O 1
ATOM 1452 N N . LEU A 1 176 ? 1.633 15.937 3.572 1.00 90.38 176 LEU A N 1
ATOM 1453 C CA . LEU A 1 176 ? 2.908 15.265 3.824 1.00 90.38 176 LEU A CA 1
ATOM 1454 C C . LEU A 1 176 ? 3.723 15.972 4.902 1.00 90.38 176 LEU A C 1
ATOM 1456 O O . LEU A 1 176 ? 4.244 15.314 5.802 1.00 90.38 176 LEU A O 1
ATOM 1460 N N . PHE A 1 177 ? 3.797 17.301 4.851 1.00 91.19 177 PHE A N 1
ATOM 1461 C CA . PHE A 1 177 ? 4.458 18.093 5.882 1.00 91.19 177 PHE A CA 1
ATOM 1462 C C . PHE A 1 177 ? 3.821 17.859 7.260 1.00 91.19 177 PHE A C 1
ATOM 1464 O O . PHE A 1 177 ? 4.532 17.586 8.227 1.00 91.19 177 PHE A O 1
ATOM 1471 N N . MET A 1 178 ? 2.487 17.874 7.345 1.00 90.38 178 MET A N 1
ATOM 1472 C CA . MET A 1 178 ? 1.760 17.582 8.586 1.00 90.38 178 MET A CA 1
ATOM 1473 C C . MET A 1 178 ? 2.036 16.164 9.100 1.00 90.38 178 MET A C 1
ATOM 1475 O O . MET A 1 178 ? 2.254 15.974 10.299 1.00 90.38 178 MET A O 1
ATOM 1479 N N . MET A 1 179 ? 2.060 15.166 8.211 1.00 91.50 179 MET A N 1
ATOM 1480 C CA . MET A 1 179 ? 2.410 13.788 8.564 1.00 91.50 179 MET A CA 1
ATOM 1481 C C . MET A 1 179 ? 3.830 13.712 9.146 1.00 91.50 179 MET A C 1
ATOM 1483 O O . MET A 1 179 ? 4.015 13.157 10.229 1.00 91.50 179 MET A O 1
ATOM 1487 N N . LEU A 1 180 ? 4.818 14.314 8.476 1.00 91.19 180 LEU A N 1
ATOM 1488 C CA . LEU A 1 180 ? 6.215 14.324 8.920 1.00 91.19 180 LEU A CA 1
ATOM 1489 C C . LEU A 1 180 ? 6.386 15.026 10.269 1.00 91.19 180 LEU A C 1
ATOM 1491 O O . LEU A 1 180 ? 7.002 14.462 11.173 1.00 91.19 180 LEU A O 1
ATOM 1495 N N . ALA A 1 181 ? 5.790 16.209 10.440 1.00 90.44 181 ALA A N 1
ATOM 1496 C CA . ALA A 1 181 ? 5.824 16.937 11.704 1.00 90.44 181 ALA A CA 1
ATOM 1497 C C . ALA A 1 181 ? 5.305 16.063 12.859 1.00 90.44 181 ALA A C 1
ATOM 1499 O O . ALA A 1 181 ? 5.926 15.974 13.918 1.00 90.44 181 ALA A O 1
ATOM 1500 N N . ARG A 1 182 ? 4.208 15.331 12.641 1.00 88.94 182 ARG A N 1
ATOM 1501 C CA . ARG A 1 182 ? 3.635 14.433 13.653 1.00 88.94 182 ARG A CA 1
ATOM 1502 C C . ARG A 1 182 ? 4.518 13.238 13.979 1.00 88.94 182 ARG A C 1
ATOM 1504 O O . ARG A 1 182 ? 4.601 12.872 15.150 1.00 88.94 182 ARG A O 1
ATOM 1511 N N . ILE A 1 183 ? 5.182 12.647 12.987 1.00 89.69 183 ILE A N 1
ATOM 1512 C CA . ILE A 1 183 ? 6.162 11.579 13.225 1.00 89.69 183 ILE A CA 1
ATOM 1513 C C . ILE A 1 183 ? 7.293 12.114 14.109 1.00 89.69 183 ILE A C 1
ATOM 1515 O O . ILE A 1 183 ? 7.621 11.491 15.120 1.00 89.69 183 ILE A O 1
ATOM 1519 N N . VAL A 1 184 ? 7.822 13.303 13.794 1.00 90.00 184 VAL A N 1
ATOM 1520 C CA . VAL A 1 184 ? 8.873 13.959 14.586 1.00 90.00 184 VAL A CA 1
ATOM 1521 C C . VAL A 1 184 ? 8.419 14.195 16.028 1.00 90.00 184 VAL A C 1
ATOM 1523 O O . VAL A 1 184 ? 9.173 13.897 16.947 1.00 90.00 184 VAL A O 1
ATOM 1526 N N . PHE A 1 185 ? 7.177 14.631 16.266 1.00 87.62 185 PHE A N 1
ATOM 1527 C CA . PHE A 1 185 ? 6.646 14.790 17.629 1.00 87.62 185 PHE A CA 1
ATOM 1528 C C . PHE A 1 185 ? 6.364 13.463 18.355 1.00 87.62 185 PHE A C 1
ATOM 1530 O O . PHE A 1 185 ? 6.390 13.413 19.591 1.00 87.62 185 PHE A O 1
ATOM 1537 N N . LEU A 1 186 ? 6.088 12.381 17.624 1.00 85.12 186 LEU A N 1
ATOM 1538 C CA . LEU A 1 186 ? 5.839 11.060 18.203 1.00 85.12 186 LEU A CA 1
ATOM 1539 C C . LEU A 1 186 ? 7.127 10.427 18.754 1.00 85.12 186 LEU A C 1
ATOM 1541 O O . LEU A 1 186 ? 7.074 9.752 19.785 1.00 85.12 186 LEU A O 1
ATOM 1545 N N . ILE A 1 187 ? 8.279 10.688 18.122 1.00 85.31 187 ILE A N 1
ATOM 1546 C CA . ILE A 1 187 ? 9.576 10.110 18.507 1.00 85.31 187 ILE A CA 1
ATOM 1547 C C . ILE A 1 187 ? 9.952 10.475 19.962 1.00 85.31 187 ILE A C 1
ATOM 1549 O O . ILE A 1 187 ? 10.077 9.557 20.774 1.00 85.31 187 ILE A O 1
ATOM 1553 N N . PRO A 1 188 ? 10.039 11.754 20.387 1.00 84.88 188 PRO A N 1
ATOM 1554 C CA . PRO A 1 188 ? 10.361 12.097 21.774 1.00 84.88 188 PRO A CA 1
ATOM 1555 C C . PRO A 1 188 ? 9.362 11.537 22.791 1.00 84.88 188 PRO A C 1
ATOM 1557 O O . PRO A 1 188 ? 9.749 11.167 23.899 1.00 84.88 188 PRO A O 1
ATOM 1560 N N . ARG A 1 189 ? 8.071 11.452 22.433 1.00 80.88 189 ARG A N 1
ATOM 1561 C CA . ARG A 1 189 ? 7.033 10.873 23.305 1.00 80.88 189 ARG A CA 1
ATOM 1562 C C . ARG A 1 189 ? 7.281 9.393 23.567 1.00 80.88 189 ARG A C 1
ATOM 1564 O O . ARG A 1 189 ? 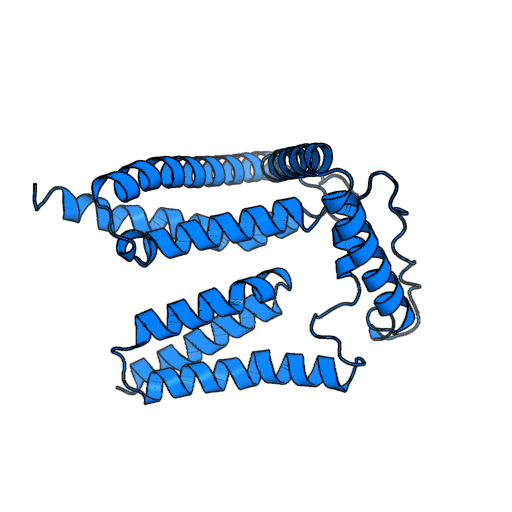7.149 8.948 24.707 1.00 80.88 189 ARG A O 1
ATOM 1571 N N . PHE A 1 190 ? 7.672 8.647 22.538 1.00 79.50 190 PHE A N 1
ATOM 1572 C CA . PHE A 1 190 ? 8.063 7.252 22.692 1.00 79.50 190 PHE A CA 1
ATOM 1573 C C . PHE A 1 190 ? 9.261 7.107 23.641 1.00 79.50 190 PHE A C 1
ATOM 1575 O O . PHE A 1 190 ? 9.188 6.342 24.605 1.00 79.50 190 PHE A O 1
ATOM 1582 N N . TRP A 1 191 ? 10.312 7.902 23.421 1.00 82.50 191 TRP A N 1
ATOM 1583 C CA . TRP A 1 191 ? 11.533 7.868 24.229 1.00 82.50 191 TRP A CA 1
ATOM 1584 C C . TRP A 1 191 ? 11.284 8.228 25.699 1.00 82.50 191 TRP A C 1
ATOM 1586 O O . TRP A 1 191 ? 11.760 7.527 26.591 1.00 82.50 191 TRP A O 1
ATOM 1596 N N . LYS A 1 192 ? 10.489 9.272 25.971 1.00 80.56 192 LYS A N 1
ATOM 1597 C CA . LYS A 1 192 ? 10.179 9.715 27.341 1.00 80.56 192 LYS A CA 1
ATOM 1598 C C . LYS A 1 192 ? 9.318 8.718 28.108 1.00 80.56 192 LYS A C 1
ATOM 1600 O O . LYS A 1 192 ? 9.554 8.478 29.287 1.00 80.56 192 LYS A O 1
ATOM 1605 N N . CYS A 1 193 ? 8.303 8.146 27.466 1.00 75.31 193 CYS A N 1
AT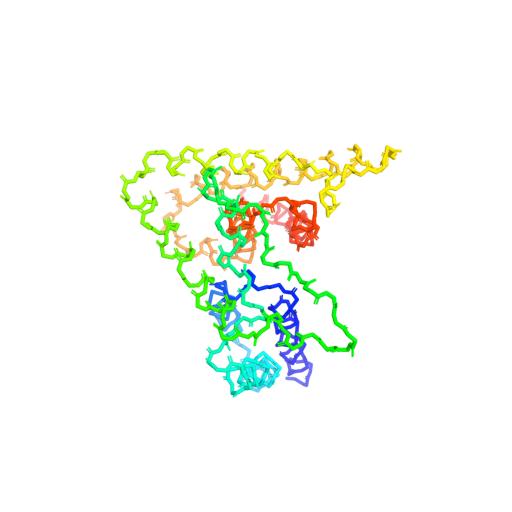OM 1606 C CA . CYS A 1 193 ? 7.340 7.307 28.170 1.00 75.31 193 CYS A CA 1
ATOM 1607 C C . CYS A 1 193 ? 7.740 5.830 28.232 1.00 75.31 193 CYS A C 1
ATOM 1609 O O . CYS A 1 193 ? 7.118 5.103 29.005 1.00 75.31 193 CYS A O 1
ATOM 1611 N N . LYS A 1 194 ? 8.697 5.367 27.407 1.00 74.81 194 LYS A N 1
ATOM 1612 C CA . LYS A 1 194 ? 9.118 3.952 27.275 1.00 74.81 194 LYS A CA 1
ATOM 1613 C C . LYS A 1 194 ? 7.943 2.962 27.174 1.00 74.81 194 LYS A C 1
ATOM 1615 O O . LYS A 1 194 ? 8.041 1.799 27.556 1.00 74.81 194 LYS A O 1
ATOM 1620 N N . ARG A 1 195 ? 6.789 3.424 26.684 1.00 77.56 195 ARG A N 1
ATOM 1621 C CA . ARG A 1 195 ? 5.534 2.666 26.649 1.00 77.56 195 ARG A CA 1
ATOM 1622 C C . ARG A 1 195 ? 5.159 2.399 25.205 1.00 77.56 195 ARG A C 1
ATOM 1624 O O . ARG A 1 195 ? 4.586 3.257 24.539 1.00 77.56 195 ARG A O 1
ATOM 1631 N N . PHE A 1 196 ? 5.387 1.164 24.763 1.00 76.38 196 PHE A N 1
ATOM 1632 C CA . PHE A 1 196 ? 4.990 0.687 23.434 1.00 76.38 196 PHE A CA 1
ATOM 1633 C C . PHE A 1 196 ? 3.491 0.895 23.142 1.00 76.38 196 PHE A C 1
ATOM 1635 O O . PHE A 1 196 ? 3.094 1.128 22.005 1.00 76.38 196 PHE A O 1
ATOM 1642 N N . LYS A 1 197 ? 2.653 0.926 24.190 1.00 77.94 197 LYS A N 1
ATOM 1643 C CA . LYS A 1 197 ? 1.213 1.221 24.097 1.00 77.94 197 LYS A CA 1
ATOM 1644 C C . LYS A 1 197 ? 0.887 2.550 23.400 1.00 77.94 197 LYS A C 1
ATOM 1646 O O . LYS A 1 197 ? -0.219 2.682 22.891 1.00 77.94 197 LYS A O 1
ATOM 1651 N N . ILE A 1 198 ? 1.816 3.510 23.341 1.00 76.56 198 ILE A N 1
ATOM 1652 C CA . ILE A 1 198 ? 1.616 4.775 22.614 1.00 76.56 198 ILE A CA 1
ATOM 1653 C C . ILE A 1 198 ? 1.397 4.525 21.117 1.00 76.56 198 ILE A C 1
ATOM 1655 O O . ILE A 1 198 ? 0.572 5.208 20.514 1.00 76.56 198 ILE A O 1
ATOM 1659 N N . PHE A 1 199 ? 2.066 3.528 20.531 1.00 75.75 199 PHE A N 1
ATOM 1660 C CA . PHE A 1 199 ? 1.904 3.177 19.117 1.00 75.75 199 PHE A CA 1
ATOM 1661 C C . PHE A 1 199 ? 0.603 2.429 18.819 1.00 75.75 199 PHE A C 1
ATOM 1663 O O . PHE A 1 199 ? 0.112 2.485 17.698 1.00 75.75 199 PHE A O 1
ATOM 1670 N N . LEU A 1 200 ? 0.016 1.782 19.829 1.00 78.19 200 LEU A N 1
ATOM 1671 C CA . LEU A 1 200 ? -1.265 1.078 19.713 1.00 78.19 200 LEU A CA 1
ATOM 1672 C C . LEU A 1 200 ? -2.478 2.009 19.865 1.00 78.19 200 LEU A C 1
ATOM 1674 O O . LEU A 1 200 ? -3.613 1.578 19.661 1.00 78.19 200 LEU A O 1
ATOM 1678 N N . GLY A 1 201 ? -2.259 3.276 20.231 1.00 83.06 201 GLY A N 1
ATOM 1679 C CA . GLY A 1 201 ? -3.314 4.283 20.214 1.00 83.06 201 GLY A CA 1
ATOM 1680 C C . GLY A 1 201 ? -3.806 4.529 18.789 1.00 83.06 201 GLY A C 1
ATOM 1681 O O . GLY A 1 201 ? -3.003 4.565 17.862 1.00 83.06 201 GLY A O 1
ATOM 1682 N N . GLU A 1 202 ? -5.112 4.741 18.622 1.00 82.81 202 GLU A N 1
ATOM 1683 C CA . GLU A 1 202 ? -5.772 4.932 17.317 1.00 82.81 202 GLU A CA 1
ATOM 1684 C C . GLU A 1 202 ? -5.048 5.930 16.410 1.00 82.81 202 GLU A C 1
ATOM 1686 O O . GLU A 1 202 ? -4.759 5.634 15.253 1.00 82.81 202 GLU A O 1
ATOM 1691 N N . LYS A 1 203 ? -4.649 7.077 16.966 1.00 84.75 203 LYS A N 1
ATOM 1692 C CA . LYS A 1 203 ? -3.968 8.141 16.216 1.00 84.75 203 LYS A CA 1
ATOM 1693 C C . LYS A 1 203 ? -2.567 7.744 15.761 1.00 84.75 203 LYS A C 1
ATOM 1695 O O . LYS A 1 203 ? -2.190 8.005 14.623 1.00 84.75 203 LYS A O 1
ATOM 1700 N N . SER A 1 204 ? -1.795 7.132 16.654 1.00 87.44 204 SER A N 1
ATOM 1701 C CA . SER A 1 204 ? -0.433 6.694 16.349 1.00 87.44 204 SER A CA 1
ATOM 1702 C C . SER A 1 204 ? -0.451 5.557 15.338 1.00 87.44 204 SER A C 1
ATOM 1704 O O . SER A 1 204 ? 0.352 5.565 14.413 1.00 87.44 204 SER A O 1
ATOM 1706 N N . PHE A 1 205 ? -1.390 4.617 15.480 1.00 87.50 205 PHE A N 1
ATOM 1707 C CA . PHE A 1 205 ? -1.556 3.517 14.541 1.00 87.50 205 PHE A CA 1
ATOM 1708 C C . PHE A 1 205 ? -1.935 4.029 13.152 1.00 87.50 205 PHE A C 1
ATOM 1710 O O . PHE A 1 205 ? -1.284 3.654 12.183 1.00 87.50 205 PHE A O 1
ATOM 1717 N N . LEU A 1 206 ? -2.911 4.939 13.049 1.00 88.69 206 LEU A N 1
ATOM 1718 C CA . LEU A 1 206 ? -3.284 5.551 11.773 1.00 88.69 206 LEU A CA 1
ATOM 1719 C C . LEU A 1 206 ? -2.106 6.303 11.140 1.00 88.69 206 LEU A C 1
ATOM 1721 O O . LEU A 1 206 ? -1.872 6.169 9.941 1.00 88.69 206 LEU A O 1
ATOM 1725 N N . LEU A 1 207 ? -1.332 7.052 11.933 1.00 90.69 207 LEU A N 1
ATOM 1726 C CA . LEU A 1 207 ? -0.140 7.752 11.450 1.00 90.69 207 LEU A CA 1
ATOM 1727 C C . LEU A 1 207 ? 0.913 6.776 10.919 1.00 90.69 207 LEU A C 1
ATOM 1729 O O . LEU A 1 207 ? 1.408 6.964 9.809 1.00 90.69 207 LEU A O 1
ATOM 1733 N N . ILE A 1 208 ? 1.229 5.726 11.681 1.00 89.75 208 ILE A N 1
ATOM 1734 C CA . ILE A 1 208 ? 2.187 4.690 11.279 1.00 89.75 208 ILE A CA 1
ATOM 1735 C C . ILE A 1 208 ? 1.703 3.986 10.013 1.00 89.75 208 ILE A C 1
ATOM 1737 O O . ILE A 1 208 ? 2.462 3.875 9.058 1.00 89.75 208 ILE A O 1
ATOM 1741 N N . LEU A 1 209 ? 0.440 3.563 9.975 1.00 89.62 209 LEU A N 1
ATOM 1742 C CA . LEU A 1 209 ? -0.161 2.893 8.827 1.00 89.62 209 LEU A CA 1
ATOM 1743 C C . LEU A 1 209 ? -0.087 3.764 7.569 1.00 89.62 209 LEU A C 1
ATOM 1745 O O . LEU A 1 209 ? 0.358 3.294 6.526 1.00 89.62 209 LEU A O 1
ATOM 1749 N N . THR A 1 210 ? -0.479 5.035 7.681 1.00 90.50 210 THR A N 1
ATOM 1750 C CA . THR A 1 210 ? -0.425 5.999 6.570 1.00 90.50 210 THR A CA 1
ATOM 1751 C C . THR A 1 210 ? 1.011 6.189 6.090 1.00 90.50 210 THR A C 1
ATOM 1753 O O . THR A 1 210 ? 1.261 6.199 4.889 1.00 90.50 210 THR A O 1
ATOM 1756 N N . SER A 1 211 ? 1.965 6.262 7.022 1.00 91.69 211 SER A N 1
ATOM 1757 C CA . SER A 1 211 ? 3.390 6.413 6.715 1.00 91.69 211 SER A CA 1
ATOM 1758 C C . SER A 1 211 ? 3.956 5.182 6.008 1.00 91.69 211 SER A C 1
ATOM 1760 O O . SER A 1 211 ? 4.650 5.316 5.005 1.00 91.69 211 SER A O 1
ATOM 1762 N N . ILE A 1 212 ? 3.638 3.976 6.490 1.00 91.12 212 ILE A N 1
ATOM 1763 C CA . ILE A 1 212 ? 4.072 2.723 5.863 1.00 91.12 212 ILE A CA 1
ATOM 1764 C C . ILE A 1 212 ? 3.461 2.606 4.468 1.00 91.12 212 ILE A C 1
ATOM 1766 O O . ILE A 1 212 ? 4.188 2.325 3.521 1.00 91.12 212 ILE A O 1
ATOM 1770 N N . LEU A 1 213 ? 2.156 2.857 4.317 1.00 89.88 213 LEU A N 1
ATOM 1771 C CA . LEU A 1 213 ? 1.503 2.802 3.011 1.00 89.88 213 LEU A CA 1
ATOM 1772 C C . LEU A 1 213 ? 2.131 3.810 2.044 1.00 89.88 213 LEU A C 1
ATOM 1774 O O . LEU A 1 213 ? 2.437 3.453 0.912 1.00 89.88 213 LEU A O 1
ATOM 1778 N N . PHE A 1 214 ? 2.393 5.038 2.498 1.00 90.75 214 PHE A N 1
ATOM 1779 C CA . PHE A 1 214 ? 3.095 6.041 1.703 1.00 90.75 214 PHE A CA 1
ATOM 1780 C C . PHE A 1 214 ? 4.471 5.544 1.236 1.00 90.75 214 PHE A C 1
ATOM 1782 O O . PHE A 1 214 ? 4.783 5.648 0.053 1.00 90.75 214 PHE A O 1
ATOM 1789 N N . LEU A 1 215 ? 5.275 4.960 2.132 1.00 92.06 215 LEU A N 1
ATOM 1790 C CA . LEU A 1 215 ? 6.595 4.421 1.791 1.00 92.06 215 LEU A CA 1
ATOM 1791 C C . LEU A 1 215 ? 6.506 3.246 0.810 1.00 92.06 215 LEU A C 1
ATOM 1793 O O . LEU A 1 215 ? 7.243 3.218 -0.173 1.00 92.06 215 LEU A O 1
ATOM 1797 N N . VAL A 1 216 ? 5.585 2.307 1.043 1.00 90.50 216 VAL A N 1
ATOM 1798 C CA . VAL A 1 216 ? 5.352 1.158 0.155 1.00 90.50 216 VAL A CA 1
ATOM 1799 C C . VAL A 1 216 ? 4.959 1.630 -1.241 1.00 90.50 216 VAL A C 1
ATOM 1801 O O . VAL A 1 216 ? 5.500 1.128 -2.219 1.00 90.50 216 VAL A O 1
ATOM 1804 N N . LEU A 1 217 ? 4.068 2.618 -1.353 1.00 89.38 217 LEU A N 1
ATOM 1805 C CA . LEU A 1 217 ? 3.647 3.159 -2.646 1.00 89.38 217 LEU A CA 1
ATOM 1806 C C . LEU A 1 217 ? 4.756 3.947 -3.342 1.00 89.38 217 LEU A C 1
ATOM 1808 O O . LEU A 1 217 ? 4.938 3.802 -4.549 1.00 89.38 217 LEU A O 1
ATOM 1812 N N . ALA A 1 218 ? 5.512 4.750 -2.592 1.00 90.75 218 ALA A N 1
ATOM 1813 C CA . ALA A 1 218 ? 6.609 5.536 -3.143 1.00 90.75 218 ALA A CA 1
ATOM 1814 C C . ALA A 1 218 ? 7.708 4.652 -3.744 1.00 90.75 218 ALA A C 1
ATOM 1816 O O . ALA A 1 218 ? 8.278 4.981 -4.785 1.00 90.75 218 ALA A O 1
ATOM 1817 N N . VAL A 1 219 ? 8.000 3.532 -3.085 1.00 91.50 219 VAL A N 1
ATOM 1818 C CA . VAL A 1 219 ? 9.111 2.643 -3.430 1.00 91.50 219 VAL A CA 1
ATOM 1819 C C . VAL A 1 219 ? 8.677 1.483 -4.337 1.00 91.50 219 VAL A C 1
ATOM 1821 O O . VAL A 1 219 ? 9.476 0.994 -5.131 1.00 91.50 219 VAL A O 1
ATOM 1824 N N . GLY A 1 220 ? 7.430 1.028 -4.235 1.00 88.38 220 GLY A N 1
ATOM 1825 C CA . GLY A 1 220 ? 6.932 -0.159 -4.934 1.00 88.38 220 GLY A CA 1
ATOM 1826 C C . GLY A 1 220 ? 6.397 0.087 -6.344 1.00 88.38 220 GLY A C 1
ATOM 1827 O O . GLY A 1 220 ? 6.217 -0.872 -7.088 1.00 88.38 220 GLY A O 1
ATOM 1828 N N . GLU A 1 221 ? 6.137 1.339 -6.722 1.00 84.19 221 GLU A N 1
ATOM 1829 C CA . GLU A 1 221 ? 5.503 1.678 -7.998 1.00 84.19 221 GLU A CA 1
ATOM 1830 C C . GLU A 1 221 ? 6.119 2.947 -8.601 1.00 84.19 221 GLU A C 1
ATOM 1832 O O . GLU A 1 221 ? 6.655 3.803 -7.889 1.00 84.19 221 GLU A O 1
ATOM 1837 N N . ALA A 1 222 ? 6.038 3.085 -9.927 1.00 81.75 222 ALA A N 1
ATOM 1838 C CA . ALA A 1 222 ? 6.502 4.268 -10.642 1.00 81.75 222 ALA A CA 1
ATOM 1839 C C . ALA A 1 222 ? 5.574 4.687 -11.781 1.00 81.75 222 ALA A C 1
ATOM 1841 O O . ALA A 1 222 ? 4.982 3.842 -12.450 1.00 81.75 222 ALA A O 1
ATOM 1842 N N . ARG A 1 223 ? 5.533 6.003 -12.048 1.00 77.00 223 ARG A N 1
ATOM 1843 C CA . ARG A 1 223 ? 4.809 6.656 -13.160 1.00 77.00 223 ARG A CA 1
ATOM 1844 C C . ARG A 1 223 ? 3.285 6.707 -13.021 1.00 77.00 223 ARG A C 1
ATOM 1846 O O . ARG A 1 223 ? 2.587 7.020 -13.983 1.00 77.00 223 ARG A O 1
ATOM 1853 N N . GLU A 1 224 ? 2.772 6.399 -11.836 1.00 78.81 224 GLU A N 1
ATOM 1854 C CA . GLU A 1 224 ? 1.360 6.543 -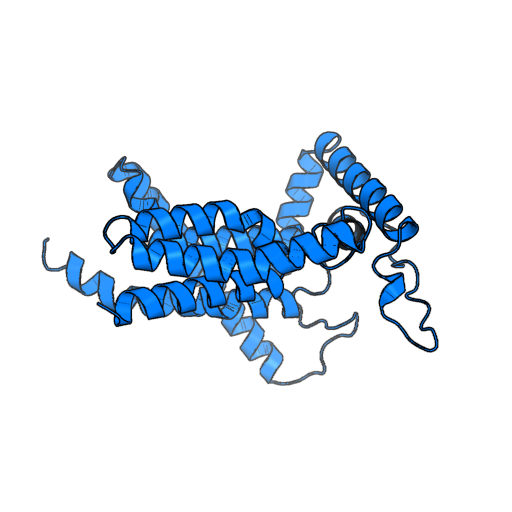11.473 1.00 78.81 224 GLU A CA 1
ATOM 1855 C C . GLU A 1 224 ? 1.202 7.265 -10.124 1.00 78.81 224 GLU A C 1
ATOM 1857 O O . GLU A 1 224 ? 0.210 7.081 -9.418 1.00 78.81 224 GLU A O 1
ATOM 1862 N N . GLU A 1 225 ? 2.179 8.101 -9.760 1.00 83.81 225 GLU A N 1
ATOM 1863 C CA . GLU A 1 225 ? 2.280 8.775 -8.462 1.00 83.81 225 GLU A CA 1
ATOM 1864 C C . GLU A 1 225 ? 0.987 9.523 -8.110 1.00 83.81 225 GLU A C 1
ATOM 1866 O O . GLU A 1 225 ? 0.466 9.364 -7.008 1.00 83.81 225 GLU A O 1
ATOM 1871 N N . PHE A 1 226 ? 0.399 10.248 -9.068 1.00 82.50 226 PHE A N 1
ATOM 1872 C CA . PHE A 1 226 ? -0.890 10.923 -8.892 1.00 82.50 226 PHE A CA 1
ATOM 1873 C C . PHE A 1 226 ? -2.001 9.968 -8.429 1.00 82.50 226 PHE A C 1
A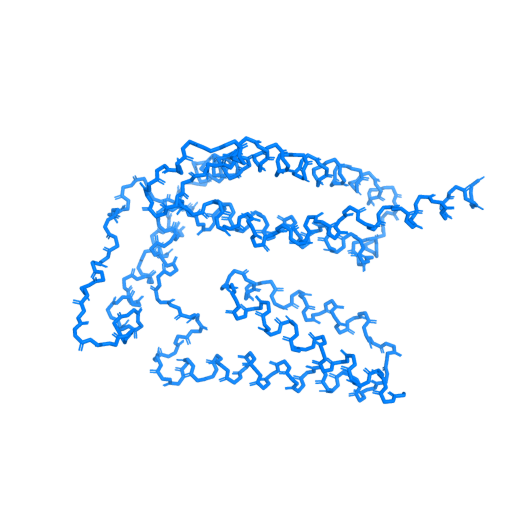TOM 1875 O O . PHE A 1 226 ? -2.666 10.208 -7.420 1.00 82.50 226 PHE A O 1
ATOM 1882 N N . ARG A 1 227 ? -2.178 8.850 -9.143 1.00 82.50 227 ARG A N 1
ATOM 1883 C CA . ARG A 1 227 ? -3.220 7.859 -8.846 1.00 82.50 227 ARG A CA 1
ATOM 1884 C C . ARG A 1 227 ? -3.007 7.229 -7.475 1.00 82.50 227 ARG A C 1
ATOM 1886 O O . ARG A 1 227 ? -3.978 6.951 -6.779 1.00 82.50 227 ARG A O 1
ATOM 1893 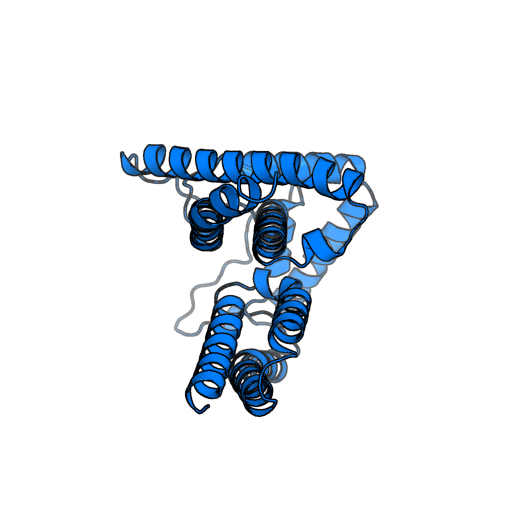N N . LEU A 1 228 ? -1.756 6.990 -7.101 1.00 84.38 228 LEU A N 1
ATOM 1894 C CA . LEU A 1 228 ? -1.400 6.372 -5.829 1.00 84.38 228 LEU A CA 1
ATOM 1895 C C . LEU A 1 228 ? -1.597 7.342 -4.663 1.00 84.38 228 LEU A C 1
ATOM 1897 O O . LEU A 1 228 ? -2.160 6.960 -3.642 1.00 84.38 228 LEU A O 1
ATOM 1901 N N . ILE A 1 229 ? -1.236 8.613 -4.816 1.00 84.31 229 ILE A N 1
ATOM 1902 C CA . ILE A 1 229 ? -1.432 9.619 -3.765 1.00 84.31 229 ILE A CA 1
ATOM 1903 C C . ILE A 1 229 ? -2.918 9.839 -3.481 1.00 84.31 229 ILE A C 1
ATOM 1905 O O . ILE A 1 229 ? -3.311 9.868 -2.313 1.00 84.31 229 ILE A O 1
ATOM 1909 N N . LEU A 1 230 ? -3.763 9.884 -4.518 1.00 83.50 230 LEU A N 1
ATOM 1910 C CA . LEU A 1 230 ? -5.218 9.962 -4.343 1.00 83.50 230 LEU A CA 1
ATOM 1911 C C . LEU A 1 230 ? -5.778 8.823 -3.481 1.00 83.50 230 LEU A C 1
ATOM 1913 O O . LEU A 1 230 ? -6.786 9.004 -2.805 1.00 83.50 230 LEU A O 1
ATOM 1917 N N . THR A 1 231 ? -5.121 7.662 -3.461 1.00 82.38 231 THR A N 1
ATOM 1918 C CA . THR A 1 231 ? -5.586 6.511 -2.670 1.00 82.38 231 THR A CA 1
ATOM 1919 C C . THR A 1 231 ? -5.249 6.617 -1.194 1.00 82.38 231 THR A C 1
ATOM 1921 O O . THR A 1 231 ? -5.958 6.053 -0.368 1.00 82.38 231 THR A O 1
ATOM 1924 N N . VAL A 1 232 ? -4.204 7.373 -0.855 1.00 83.69 232 VAL A N 1
ATOM 1925 C CA . VAL A 1 232 ? -3.799 7.634 0.533 1.00 83.69 232 VAL A CA 1
ATOM 1926 C C . VAL A 1 232 ? -4.463 8.905 1.069 1.00 83.69 232 VAL A C 1
ATOM 1928 O O . VAL A 1 232 ? -4.518 9.107 2.279 1.00 83.69 232 VAL A O 1
ATOM 1931 N N . LEU A 1 233 ? -5.023 9.750 0.196 1.00 84.06 233 LEU A N 1
ATOM 1932 C CA . LEU A 1 233 ? -5.654 11.018 0.568 1.00 84.06 233 LEU A CA 1
ATOM 1933 C C . LEU A 1 233 ? -6.697 10.894 1.698 1.00 84.06 233 LEU A C 1
ATOM 1935 O O . LEU A 1 233 ? -6.615 11.686 2.637 1.00 84.06 233 LEU A O 1
ATOM 1939 N N . PRO A 1 234 ? -7.609 9.899 1.710 1.00 84.25 234 PRO A N 1
ATOM 1940 C CA . PRO A 1 234 ? -8.545 9.735 2.823 1.00 84.25 234 PRO A CA 1
ATOM 1941 C C . PRO A 1 234 ? -7.848 9.495 4.169 1.00 84.25 234 PRO A C 1
ATOM 1943 O O . PRO A 1 234 ? -8.308 9.983 5.199 1.00 84.25 234 PRO A O 1
ATOM 1946 N N . LEU A 1 235 ? -6.710 8.792 4.171 1.00 84.75 235 LEU A N 1
ATOM 1947 C CA . LEU A 1 235 ? -5.926 8.558 5.384 1.00 84.75 235 LEU A CA 1
ATOM 1948 C C . LEU A 1 235 ? -5.245 9.843 5.861 1.00 84.75 235 LEU A C 1
ATOM 1950 O O . LEU A 1 235 ? -5.241 10.126 7.058 1.00 84.75 235 LEU A O 1
ATOM 1954 N N . PHE A 1 236 ? -4.737 10.665 4.938 1.00 84.06 236 PHE A N 1
ATOM 1955 C CA . PHE A 1 236 ? -4.215 11.990 5.276 1.00 84.06 236 PHE A CA 1
ATOM 1956 C C . PHE A 1 236 ? -5.287 12.906 5.876 1.00 84.06 236 PHE A C 1
ATOM 1958 O O . PHE A 1 236 ? -5.017 13.594 6.857 1.00 84.06 236 PHE A O 1
ATOM 1965 N N . ILE A 1 237 ? -6.502 12.898 5.324 1.00 83.31 237 ILE A N 1
ATOM 1966 C CA . ILE A 1 237 ? -7.624 13.688 5.851 1.00 83.31 237 ILE A CA 1
ATOM 1967 C C . ILE A 1 237 ? -8.000 13.203 7.251 1.00 83.31 237 ILE A C 1
ATOM 1969 O O . ILE A 1 237 ? -8.110 14.015 8.169 1.00 83.31 237 ILE A O 1
ATOM 1973 N N . ALA A 1 238 ? -8.102 11.884 7.444 1.00 83.50 238 ALA A N 1
ATOM 1974 C CA . ALA A 1 238 ? -8.381 11.307 8.752 1.00 83.50 238 ALA A CA 1
ATOM 1975 C C . ALA A 1 238 ? -7.338 11.754 9.788 1.00 83.50 238 ALA A C 1
ATOM 1977 O O . ALA A 1 238 ? -7.695 12.099 10.912 1.00 83.50 238 ALA A O 1
ATOM 1978 N N . LEU A 1 239 ? -6.057 11.858 9.415 1.00 83.69 239 LEU A N 1
ATOM 1979 C CA . LEU A 1 239 ? -5.045 12.409 10.315 1.00 83.69 239 LEU A CA 1
ATOM 1980 C C . LEU A 1 239 ? -5.422 13.823 10.804 1.00 83.69 239 LEU A C 1
ATOM 1982 O O . LEU A 1 239 ? -5.283 14.079 12.002 1.00 83.69 239 LEU A O 1
ATOM 1986 N N . ILE A 1 240 ? -5.934 14.722 9.961 1.00 81.44 240 ILE A N 1
ATOM 1987 C CA . ILE A 1 240 ? -6.298 16.095 10.364 1.00 81.44 240 ILE A CA 1
ATOM 1988 C C . ILE A 1 240 ? -7.380 16.100 11.454 1.00 81.44 240 ILE A C 1
ATOM 1990 O O . ILE A 1 240 ? -7.173 16.696 12.513 1.00 81.44 240 ILE A O 1
ATOM 1994 N N . GLU A 1 241 ? -8.505 15.416 11.225 1.00 67.31 241 GLU A N 1
ATOM 1995 C CA . GLU A 1 241 ? -9.688 15.474 12.103 1.00 67.31 241 GLU A CA 1
ATOM 1996 C C . GLU A 1 241 ? -9.399 14.998 13.532 1.00 67.31 241 GLU A C 1
ATOM 1998 O O . GLU A 1 241 ? -9.933 15.529 14.511 1.00 67.31 241 GLU A O 1
ATOM 2003 N N . PHE A 1 242 ? -8.482 14.042 13.689 1.00 58.62 242 PHE A N 1
ATOM 2004 C CA . PHE A 1 242 ? -8.161 13.491 15.000 1.00 58.62 242 PHE A CA 1
ATOM 2005 C C . PHE A 1 242 ? -7.390 14.452 15.926 1.00 58.62 242 PHE A C 1
ATOM 2007 O O . PHE A 1 242 ? -7.268 14.140 17.115 1.00 58.62 242 PHE A O 1
ATOM 2014 N N . ASP A 1 243 ? -6.887 15.609 15.475 1.00 55.59 243 ASP A N 1
ATOM 2015 C CA . ASP A 1 243 ? -6.159 16.546 16.355 1.00 55.59 243 ASP A CA 1
ATOM 2016 C C . ASP A 1 243 ? -7.082 17.402 17.239 1.00 55.59 243 ASP A C 1
ATOM 2018 O O . ASP A 1 243 ? -6.778 17.625 18.416 1.00 55.59 243 ASP A O 1
ATOM 2022 N N . GLN A 1 244 ? -8.263 17.785 16.741 1.00 51.59 244 GLN A N 1
ATOM 2023 C CA . GLN A 1 244 ? -9.150 18.726 17.442 1.00 51.59 244 GLN A CA 1
ATOM 2024 C C . GLN A 1 244 ? -9.716 18.175 18.765 1.00 51.59 244 GLN A C 1
ATOM 2026 O O . GLN A 1 244 ? -10.009 18.926 19.694 1.00 51.59 244 GLN A O 1
ATOM 2031 N N . VAL A 1 245 ? -9.803 16.849 18.906 1.00 50.12 245 VAL A N 1
ATOM 2032 C CA . VAL A 1 245 ? -10.381 16.196 20.097 1.00 50.12 245 VAL A CA 1
ATOM 2033 C C . VAL A 1 245 ? -9.322 15.875 21.170 1.00 50.12 245 VAL A C 1
ATOM 2035 O O . VAL A 1 245 ? -9.649 15.669 22.339 1.00 50.12 245 VAL A O 1
ATOM 2038 N N . GLY A 1 246 ? -8.034 15.814 20.801 1.00 47.53 246 GLY A N 1
ATOM 2039 C CA . GLY A 1 246 ? -6.954 15.353 21.689 1.00 47.53 246 GLY A CA 1
ATOM 2040 C C . GLY A 1 246 ? -6.266 16.445 22.503 1.00 47.53 246 GLY A C 1
ATOM 2041 O O . GLY A 1 246 ? -5.995 16.236 23.686 1.00 47.53 246 GLY A O 1
ATOM 2042 N N . TRP A 1 247 ? -5.997 17.597 21.884 1.00 46.97 247 TRP A N 1
ATOM 2043 C CA . TRP A 1 247 ? -5.250 18.692 22.515 1.00 46.97 247 TRP A CA 1
ATOM 2044 C C . TRP A 1 247 ? -5.979 19.249 23.751 1.00 46.97 247 TRP A C 1
ATOM 2046 O O . TRP A 1 247 ? -5.392 19.405 24.820 1.00 46.97 247 TRP A O 1
ATOM 2056 N N . ASN A 1 248 ? -7.304 19.387 23.659 1.00 48.38 248 ASN A N 1
ATOM 2057 C CA . ASN A 1 248 ? -8.152 19.903 24.739 1.00 48.38 248 ASN A CA 1
ATOM 2058 C C . ASN A 1 248 ? -8.237 19.000 25.979 1.00 48.38 248 ASN A C 1
ATOM 2060 O O . ASN A 1 248 ? -8.670 19.455 27.036 1.00 48.38 248 ASN A O 1
ATOM 2064 N N . ARG A 1 249 ? -7.867 17.718 25.871 1.00 50.62 249 ARG A N 1
ATOM 2065 C CA . ARG A 1 249 ? -7.987 16.757 26.978 1.00 50.62 249 ARG A CA 1
ATOM 2066 C C . ARG A 1 249 ? -6.690 16.606 27.777 1.00 50.62 249 ARG A C 1
ATOM 2068 O O . ARG A 1 249 ? -6.749 16.164 28.921 1.00 50.62 249 ARG A O 1
ATOM 2075 N N . TRP A 1 250 ? -5.547 16.974 27.197 1.00 47.78 250 TRP A N 1
ATOM 2076 C CA . TRP A 1 250 ? -4.246 16.915 27.870 1.00 47.78 250 TRP A CA 1
ATOM 2077 C C . TRP A 1 250 ? -3.980 18.181 28.697 1.00 47.78 250 TRP A C 1
ATOM 2079 O O . TRP A 1 250 ? -3.622 18.061 29.862 1.00 47.78 250 TRP A O 1
ATOM 2089 N N . ASN A 1 251 ? -4.348 19.361 28.181 1.00 49.88 251 ASN A N 1
ATOM 2090 C CA . ASN A 1 251 ? -4.278 20.636 28.920 1.00 49.88 251 ASN A CA 1
ATOM 2091 C C . ASN A 1 251 ? -5.268 20.758 30.097 1.00 49.88 251 ASN A C 1
ATOM 2093 O O . ASN A 1 251 ? -5.296 21.780 30.765 1.00 49.88 251 ASN A O 1
ATOM 2097 N N . ARG A 1 252 ? -6.114 19.749 30.348 1.00 51.66 252 ARG A N 1
ATOM 2098 C CA . ARG A 1 252 ? -7.003 19.712 31.526 1.00 51.66 252 ARG A CA 1
ATOM 2099 C C . ARG A 1 252 ? -6.462 18.854 32.670 1.00 51.66 252 ARG A C 1
ATOM 2101 O O . ARG A 1 252 ? -7.145 18.707 33.677 1.00 51.66 252 ARG A O 1
ATOM 2108 N N . LYS A 1 253 ? -5.305 18.208 32.497 1.00 47.12 253 LYS A N 1
ATOM 2109 C CA . LYS A 1 253 ? -4.713 17.303 33.502 1.00 47.12 253 LYS A CA 1
ATOM 2110 C C . LYS A 1 253 ? -3.249 17.613 33.835 1.00 47.12 253 LYS A C 1
ATOM 2112 O O . LYS A 1 253 ? -2.618 16.824 34.533 1.00 47.12 253 LYS A O 1
ATOM 2117 N N . THR A 1 254 ? -2.741 18.731 33.338 1.00 45.72 254 THR A N 1
ATOM 2118 C CA . THR A 1 254 ? -1.498 19.389 33.757 1.00 45.72 254 THR A CA 1
ATOM 2119 C C . THR A 1 254 ? -1.874 20.763 34.258 1.00 45.72 254 THR A C 1
ATOM 2121 O O . THR A 1 254 ? -1.366 21.146 35.326 1.00 45.72 254 THR A O 1
#

pLDDT: mean 82.84, std 13.45, range [45.72, 97.75]

Radius of gyration: 20.94 Å; chains: 1; bounding box: 52×47×64 Å